Protein AF-A0A803SW44-F1 (afdb_monomer_lite)

InterPro domains:
  IPR026242 HAUS augmin-like complex subunit 2, metazoa [PR02088] (86-103)
  IPR026242 HAUS augmin-like complex subunit 2, metazoa [PR02088] (114-132)
  IPR026242 HAUS augmin-like complex subunit 2, metazoa [PR02088] (132-148)
  IPR026242 HAUS augmin-like complex subunit 2, metazoa [PR02088] (151-174)
  IPR026242 HAUS augmin-like complex subunit 2, metazoa [PR02088] (201-216)
  IPR028346 HAUS augmin-like complex subunit 2 [PF15003] (36-212)
  IPR028346 HAUS augmin-like complex subunit 2 [PTHR16039] (28-226)

pLDDT: mean 77.73, std 19.77, range [32.25, 98.44]

Organism: Anolis carolinensis (NCBI:txid28377)

Structure (mmCIF, N/CA/C/O backbone):
data_AF-A0A803SW44-F1
#
_entry.id   AF-A0A803SW44-F1
#
loop_
_atom_site.group_PDB
_atom_site.id
_atom_site.type_symbol
_atom_site.label_atom_id
_atom_site.label_alt_id
_atom_site.label_comp_id
_atom_site.label_asym_id
_atom_site.label_entity_id
_atom_site.label_seq_id
_atom_site.pdbx_PDB_ins_code
_atom_site.Cartn_x
_atom_site.Cartn_y
_atom_site.Cartn_z
_atom_site.occupancy
_atom_site.B_iso_or_equiv
_atom_site.auth_seq_id
_atom_site.auth_comp_id
_atom_site.auth_asym_id
_atom_site.auth_atom_id
_atom_site.pdbx_PDB_model_num
ATOM 1 N N . MET A 1 1 ? -0.832 4.307 -40.666 1.00 47.31 1 MET A N 1
ATOM 2 C CA . MET A 1 1 ? -0.164 3.699 -41.839 1.00 47.31 1 MET A CA 1
ATOM 3 C C . MET A 1 1 ? -0.882 4.096 -43.131 1.00 47.31 1 MET A C 1
ATOM 5 O O . MET A 1 1 ? -1.663 3.305 -43.629 1.00 47.31 1 MET A O 1
ATOM 9 N N . ALA A 1 2 ? -0.661 5.317 -43.639 1.00 49.16 2 ALA A N 1
ATOM 10 C CA . ALA A 1 2 ? -0.966 5.736 -45.022 1.00 49.16 2 ALA A CA 1
ATOM 11 C C . ALA A 1 2 ? -0.646 7.238 -45.183 1.00 49.16 2 ALA A C 1
ATOM 13 O O . ALA A 1 2 ? -1.547 8.062 -45.101 1.00 49.16 2 ALA A O 1
ATOM 14 N N . ALA A 1 3 ? 0.629 7.619 -45.333 1.00 47.84 3 ALA A N 1
ATOM 15 C CA . ALA A 1 3 ? 0.986 9.022 -45.620 1.00 47.84 3 ALA A CA 1
ATOM 16 C C . ALA A 1 3 ? 2.388 9.217 -46.240 1.00 47.84 3 ALA A C 1
ATOM 18 O O . ALA A 1 3 ? 2.998 10.260 -46.050 1.00 47.84 3 ALA A O 1
ATOM 19 N N . TRP A 1 4 ? 2.928 8.231 -46.967 1.00 38.22 4 TRP A N 1
ATOM 20 C CA . TRP A 1 4 ? 4.267 8.339 -47.586 1.00 38.22 4 TRP A CA 1
ATOM 21 C C . TRP A 1 4 ? 4.283 7.969 -49.081 1.00 38.22 4 TRP A C 1
ATOM 23 O O . TRP A 1 4 ? 5.310 7.585 -49.629 1.00 38.22 4 TRP A O 1
ATOM 33 N N . GLY A 1 5 ? 3.135 8.072 -49.760 1.00 50.06 5 GLY A N 1
ATOM 34 C CA . GLY A 1 5 ? 2.970 7.586 -51.137 1.00 50.06 5 GLY A CA 1
ATOM 35 C C . GLY A 1 5 ? 3.020 8.627 -52.262 1.00 50.06 5 GLY A C 1
ATOM 36 O O . GLY A 1 5 ? 2.974 8.233 -53.422 1.00 50.06 5 GLY A O 1
ATOM 37 N N . LEU A 1 6 ? 3.083 9.935 -51.985 1.00 48.12 6 LEU A N 1
ATOM 38 C CA . LEU A 1 6 ? 2.678 10.943 -52.986 1.00 48.12 6 LEU A CA 1
ATOM 39 C C . LEU A 1 6 ? 3.626 12.137 -53.182 1.00 48.12 6 LEU A C 1
ATOM 41 O O . LEU A 1 6 ? 3.179 13.197 -53.598 1.00 48.12 6 LEU A O 1
ATOM 45 N N . LEU A 1 7 ? 4.938 11.986 -52.961 1.00 42.34 7 LEU A N 1
ATOM 46 C CA . LEU A 1 7 ? 5.882 13.094 -53.203 1.00 42.34 7 LEU A CA 1
ATOM 47 C C . LEU A 1 7 ? 7.225 12.690 -53.847 1.00 42.34 7 LEU A C 1
ATOM 49 O O . LEU A 1 7 ? 8.279 13.210 -53.498 1.00 42.34 7 LEU A O 1
ATOM 53 N N . ARG A 1 8 ? 7.216 11.763 -54.817 1.00 44.50 8 ARG A N 1
ATOM 54 C CA . ARG A 1 8 ? 8.403 11.463 -55.663 1.00 44.50 8 ARG A CA 1
ATOM 55 C C . ARG A 1 8 ? 8.162 11.564 -57.171 1.00 44.50 8 ARG A C 1
ATOM 57 O O . ARG A 1 8 ? 8.960 11.084 -57.969 1.00 44.50 8 ARG A O 1
ATOM 64 N N . LYS A 1 9 ? 7.078 12.218 -57.583 1.00 51.25 9 LYS A N 1
ATOM 65 C CA . LYS A 1 9 ? 6.711 12.388 -58.993 1.00 51.25 9 LYS A CA 1
ATOM 66 C C . LYS A 1 9 ? 6.448 13.868 -59.258 1.00 51.25 9 LYS A C 1
ATOM 68 O O . LYS A 1 9 ? 5.308 14.276 -59.153 1.00 51.25 9 LYS A O 1
ATOM 73 N N . GLN A 1 10 ? 7.511 14.662 -59.461 1.00 42.09 10 GLN A N 1
ATOM 74 C CA . GLN A 1 10 ? 7.554 15.823 -60.376 1.00 42.09 10 GLN A CA 1
ATOM 75 C C . GLN A 1 10 ? 8.899 16.581 -60.261 1.00 42.09 10 GLN A C 1
ATOM 77 O O . GLN A 1 10 ? 9.045 17.479 -59.438 1.00 42.09 10 GLN A O 1
ATOM 82 N N . ARG A 1 11 ? 9.883 16.230 -61.099 1.00 37.16 11 ARG A N 1
ATOM 83 C CA . ARG A 1 11 ? 10.776 17.162 -61.832 1.00 37.16 11 ARG A CA 1
ATOM 84 C C . ARG A 1 11 ? 11.937 16.387 -62.447 1.00 37.16 11 ARG A C 1
ATOM 86 O O . ARG A 1 11 ? 13.000 16.224 -61.859 1.00 37.16 11 ARG A O 1
ATOM 93 N N . ARG A 1 12 ? 11.730 15.939 -63.678 1.00 39.84 12 ARG A N 1
ATOM 94 C CA . ARG A 1 12 ? 12.813 15.751 -64.636 1.00 39.84 12 ARG A CA 1
ATOM 95 C C . ARG A 1 12 ? 12.269 16.205 -65.985 1.00 39.84 12 ARG A C 1
ATOM 97 O O . ARG A 1 12 ? 11.457 15.510 -66.581 1.00 39.84 12 ARG A O 1
ATOM 104 N N . ALA A 1 13 ? 12.658 17.407 -66.389 1.00 36.09 13 ALA A N 1
ATOM 105 C CA . ALA A 1 13 ? 12.622 17.854 -67.774 1.00 36.09 13 ALA A CA 1
ATOM 106 C C . ALA A 1 13 ? 14.073 18.205 -68.158 1.00 36.09 13 ALA A C 1
ATOM 108 O O . ALA A 1 13 ? 14.804 18.694 -67.288 1.00 36.09 13 ALA A O 1
ATOM 109 N N . PRO A 1 14 ? 14.517 17.897 -69.386 1.00 40.06 14 PRO A N 1
ATOM 110 C CA . PRO A 1 14 ? 15.912 18.006 -69.783 1.00 40.06 14 PRO A CA 1
ATOM 111 C C . PRO A 1 14 ? 16.213 19.407 -70.326 1.00 40.06 14 PRO A C 1
ATOM 113 O O . PRO A 1 14 ? 15.454 19.943 -71.128 1.00 40.06 14 PRO A O 1
ATOM 116 N N . LEU A 1 15 ? 17.332 19.988 -69.893 1.00 35.59 15 LEU A N 1
ATOM 117 C CA . LEU A 1 15 ? 17.948 21.130 -70.563 1.00 35.59 15 LEU A CA 1
ATOM 118 C C . LEU A 1 15 ? 19.037 20.587 -71.481 1.00 35.59 15 LEU A C 1
ATOM 120 O O . LEU A 1 15 ? 20.113 20.168 -71.056 1.00 35.59 15 LEU A O 1
ATOM 124 N N . GLU A 1 16 ? 18.663 20.533 -72.745 1.00 38.38 16 GLU A N 1
ATOM 125 C CA . GLU A 1 16 ? 19.478 20.201 -73.891 1.00 38.38 16 GLU A CA 1
ATOM 126 C C . GLU A 1 16 ? 20.123 21.494 -74.388 1.00 38.38 16 GLU A C 1
ATOM 128 O O . GLU A 1 16 ? 19.432 22.344 -74.937 1.00 38.38 16 GLU A O 1
ATOM 133 N N . GLU A 1 17 ? 21.432 21.678 -74.187 1.00 32.25 17 GLU A N 1
ATOM 134 C CA . GLU A 1 17 ? 22.167 22.679 -74.961 1.00 32.25 17 GLU A CA 1
ATOM 135 C C . GLU A 1 17 ? 23.653 22.323 -75.153 1.00 32.25 17 GLU A C 1
ATOM 137 O O . GLU A 1 17 ? 24.482 22.382 -74.248 1.00 32.25 17 GLU A O 1
ATOM 142 N N . ARG A 1 18 ? 23.931 21.948 -76.409 1.00 37.28 18 ARG A N 1
ATOM 143 C CA . ARG A 1 18 ? 25.133 22.181 -77.228 1.00 37.28 18 ARG A CA 1
ATOM 144 C C . ARG A 1 18 ? 26.494 21.844 -76.620 1.00 37.28 18 ARG A C 1
ATOM 146 O O . ARG A 1 18 ? 27.211 22.688 -76.090 1.00 37.28 18 ARG A O 1
ATOM 153 N N . ARG A 1 19 ? 26.949 20.632 -76.940 1.00 33.25 19 ARG A N 1
ATOM 154 C CA . ARG A 1 19 ? 28.373 20.323 -77.082 1.00 33.25 19 ARG A CA 1
ATOM 155 C C . ARG A 1 19 ? 28.658 20.029 -78.558 1.00 33.25 19 ARG A C 1
ATOM 157 O O . ARG A 1 19 ? 28.415 18.928 -79.036 1.00 33.25 19 ARG A O 1
ATOM 164 N N . THR A 1 20 ? 29.148 21.023 -79.294 1.00 39.19 20 THR A N 1
ATOM 165 C CA . THR A 1 20 ? 29.857 20.785 -80.557 1.00 39.19 20 THR A CA 1
ATOM 166 C C . THR A 1 20 ? 31.168 20.085 -80.224 1.00 39.19 20 THR A C 1
ATOM 168 O O . THR A 1 20 ? 32.098 20.715 -79.725 1.00 39.19 20 THR A O 1
ATOM 171 N N . VAL A 1 21 ? 31.231 18.779 -80.469 1.00 36.38 21 VAL A N 1
ATOM 172 C CA . VAL A 1 21 ? 32.483 18.021 -80.485 1.00 36.38 21 VAL A CA 1
ATOM 173 C C . VAL A 1 21 ? 32.656 17.490 -81.895 1.00 36.38 21 VAL A C 1
ATOM 175 O O . VAL A 1 21 ? 31.803 16.776 -82.415 1.00 36.38 21 VAL A O 1
ATOM 178 N N . CYS A 1 22 ? 33.754 17.914 -82.513 1.00 32.78 22 CYS A N 1
ATOM 179 C CA . CYS A 1 22 ? 34.237 17.417 -83.787 1.00 32.78 22 CYS A CA 1
ATOM 180 C C . CYS A 1 22 ? 34.362 15.891 -83.689 1.00 32.78 22 CYS A C 1
ATOM 182 O O . CYS A 1 22 ? 35.079 15.384 -82.826 1.00 32.78 22 CYS A O 1
ATOM 184 N N . GLY A 1 23 ? 33.612 15.172 -84.521 1.00 35.22 23 GLY A N 1
ATOM 185 C CA . GLY A 1 23 ? 33.615 13.719 -84.543 1.00 35.22 23 GLY A CA 1
ATOM 186 C C . GLY A 1 23 ? 34.959 13.187 -85.022 1.00 35.22 23 GLY A C 1
ATOM 187 O O . GLY A 1 23 ? 35.259 13.220 -86.211 1.00 35.22 23 GLY A O 1
ATOM 188 N N . THR A 1 24 ? 35.741 12.635 -84.103 1.00 38.84 24 THR A N 1
ATOM 189 C CA . THR A 1 24 ? 36.559 11.463 -84.401 1.00 38.84 24 THR A CA 1
ATOM 190 C C . THR A 1 24 ? 35.791 10.257 -83.880 1.00 38.84 24 THR A C 1
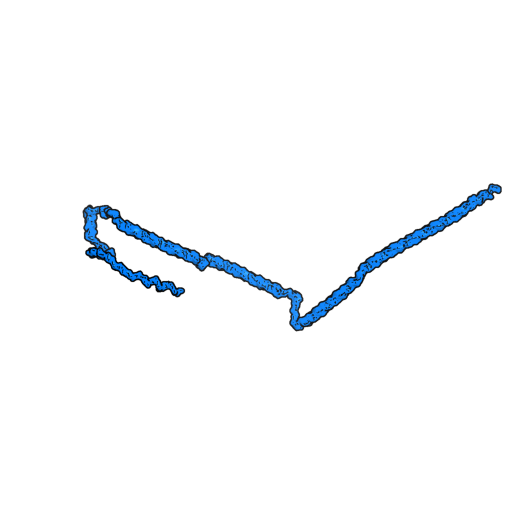ATOM 192 O O . THR A 1 24 ? 35.292 10.266 -82.756 1.00 38.84 24 THR A O 1
ATOM 195 N N . ALA A 1 25 ? 35.605 9.253 -84.737 1.00 41.75 25 ALA A N 1
ATOM 196 C CA . ALA A 1 25 ? 34.933 8.006 -84.404 1.00 41.75 25 ALA A CA 1
ATOM 197 C C . ALA A 1 25 ? 35.635 7.349 -83.204 1.00 41.75 25 ALA A C 1
ATOM 199 O O . ALA A 1 25 ? 36.692 6.737 -83.343 1.00 41.75 25 ALA A O 1
ATOM 200 N N . GLY A 1 26 ? 35.076 7.550 -82.013 1.00 39.97 26 GLY A N 1
ATOM 201 C CA . GLY A 1 26 ? 35.550 6.949 -80.779 1.00 39.97 26 GLY A CA 1
ATOM 202 C C . GLY A 1 26 ? 34.896 5.590 -80.610 1.00 39.97 26 GLY A C 1
ATOM 203 O O . GLY A 1 26 ? 33.693 5.516 -80.358 1.00 39.97 26 GLY A O 1
ATOM 204 N N . SER A 1 27 ? 35.685 4.528 -80.757 1.00 56.28 27 SER A N 1
ATOM 205 C CA . SER A 1 27 ? 35.335 3.194 -80.274 1.00 56.28 27 SER A CA 1
ATOM 206 C C . SER A 1 27 ? 34.834 3.263 -78.830 1.00 56.28 27 SER A C 1
ATOM 208 O O . SER A 1 27 ? 35.284 4.099 -78.043 1.00 56.28 27 SER A O 1
ATOM 210 N N . ASN A 1 28 ? 33.889 2.384 -78.496 1.00 48.12 28 ASN A N 1
ATOM 211 C CA . ASN A 1 28 ? 33.307 2.275 -77.165 1.00 48.12 28 ASN A CA 1
ATOM 212 C C . ASN A 1 28 ? 34.422 2.198 -76.097 1.00 48.12 28 ASN A C 1
ATOM 214 O O . ASN A 1 28 ? 35.238 1.279 -76.156 1.00 48.12 28 ASN A O 1
ATOM 218 N N . PRO A 1 29 ? 34.470 3.116 -75.114 1.00 55.31 29 PRO A N 1
ATOM 219 C CA . PRO A 1 29 ? 35.501 3.119 -74.072 1.00 55.31 29 PRO A CA 1
ATOM 220 C C . PRO A 1 29 ? 35.445 1.899 -73.134 1.00 55.31 29 PRO A C 1
ATOM 222 O O . PRO A 1 29 ? 36.328 1.743 -72.296 1.00 55.31 29 PRO A O 1
ATOM 225 N N . TRP A 1 30 ? 34.426 1.045 -73.273 1.00 54.22 30 TRP A N 1
ATOM 226 C CA . TRP A 1 30 ? 34.235 -0.182 -72.496 1.00 54.22 30 TRP A CA 1
ATOM 227 C C . TRP A 1 30 ? 34.478 -1.476 -73.291 1.00 54.22 30 TRP A C 1
ATOM 229 O O . TRP A 1 30 ? 34.213 -2.557 -72.771 1.00 54.22 30 TRP A O 1
ATOM 239 N N . ASP A 1 31 ? 34.953 -1.395 -74.537 1.00 58.62 31 ASP A N 1
ATOM 240 C CA . ASP A 1 31 ? 35.394 -2.575 -75.297 1.00 58.62 31 ASP A CA 1
ATOM 241 C C . ASP A 1 31 ? 36.783 -3.027 -74.790 1.00 58.62 31 ASP A C 1
ATOM 243 O O . ASP A 1 31 ? 37.590 -2.165 -74.417 1.00 58.62 31 ASP A O 1
ATOM 247 N N . PRO A 1 32 ? 37.114 -4.337 -74.751 1.00 57.66 32 PRO A N 1
ATOM 248 C CA . PRO A 1 32 ? 38.443 -4.770 -74.344 1.00 57.66 32 PRO A CA 1
ATOM 249 C C . PRO A 1 32 ? 39.473 -4.117 -75.266 1.00 57.66 32 PRO A C 1
ATOM 251 O O . PRO A 1 32 ? 39.393 -4.257 -76.487 1.00 57.66 32 PRO A O 1
ATOM 254 N N . VAL A 1 33 ? 40.408 -3.367 -74.673 1.00 58.53 33 VAL A N 1
ATOM 255 C CA . VAL A 1 33 ? 41.394 -2.549 -75.388 1.00 58.53 33 VAL A CA 1
ATOM 256 C C . VAL A 1 33 ? 42.162 -3.437 -76.364 1.00 58.53 33 VAL A C 1
ATOM 258 O O . VAL A 1 33 ? 43.062 -4.180 -75.974 1.00 58.53 33 VAL A O 1
ATOM 261 N N . GLN A 1 34 ? 41.800 -3.382 -77.647 1.00 66.25 34 GLN A N 1
ATOM 262 C CA . GLN A 1 34 ? 42.618 -3.982 -78.691 1.00 66.25 34 GLN A CA 1
ATOM 263 C C . GLN A 1 34 ? 43.967 -3.269 -78.691 1.00 66.25 34 GLN A C 1
ATOM 265 O O . GLN A 1 34 ? 44.030 -2.051 -78.511 1.00 66.25 34 GLN A O 1
ATOM 270 N N . VAL A 1 35 ? 45.054 -4.024 -78.864 1.00 65.38 35 VAL A N 1
ATOM 271 C CA . VAL A 1 35 ? 46.406 -3.461 -78.819 1.00 65.38 35 VAL A CA 1
ATOM 272 C C . VAL A 1 35 ? 46.540 -2.431 -79.939 1.00 65.38 35 VAL A C 1
ATOM 274 O O . VAL A 1 35 ? 46.645 -2.778 -81.115 1.00 65.38 35 VAL A O 1
ATOM 277 N N . THR A 1 36 ? 46.510 -1.149 -79.573 1.00 74.75 36 THR A N 1
ATOM 278 C CA . THR A 1 36 ? 46.653 -0.028 -80.504 1.00 74.75 36 THR A CA 1
ATOM 279 C C . THR A 1 36 ? 47.933 -0.208 -81.320 1.00 74.75 36 THR A C 1
ATOM 281 O O . THR A 1 36 ? 48.942 -0.661 -80.781 1.00 74.75 36 THR A O 1
ATOM 284 N N . ALA A 1 37 ? 47.948 0.184 -82.598 1.00 76.50 37 ALA A N 1
ATOM 285 C CA . ALA A 1 37 ? 49.137 0.070 -83.456 1.00 76.50 37 ALA A CA 1
ATOM 286 C C . ALA A 1 37 ? 50.410 0.664 -82.809 1.00 76.50 37 ALA A C 1
ATOM 288 O O . ALA A 1 37 ? 51.503 0.119 -82.955 1.00 76.50 37 ALA A O 1
ATOM 289 N N . ALA A 1 38 ? 50.256 1.725 -82.011 1.00 77.44 38 ALA A N 1
ATOM 290 C CA . ALA A 1 38 ? 51.318 2.275 -81.172 1.00 77.44 38 ALA A CA 1
ATOM 291 C C . ALA A 1 38 ? 51.819 1.284 -80.099 1.00 77.44 38 ALA A C 1
ATOM 293 O O . ALA A 1 38 ? 53.022 1.124 -79.939 1.00 77.44 38 ALA A O 1
ATOM 294 N N . GLY A 1 39 ? 50.930 0.563 -79.412 1.00 77.31 39 GLY A N 1
ATOM 295 C CA . GLY A 1 39 ? 51.283 -0.485 -78.446 1.00 77.31 39 GLY A CA 1
ATOM 296 C C . GLY A 1 39 ? 52.039 -1.663 -79.074 1.00 77.31 39 GLY A C 1
ATOM 297 O O . GLY A 1 39 ? 52.966 -2.195 -78.462 1.00 77.31 39 GLY A O 1
ATOM 298 N N . LEU A 1 40 ? 51.733 -2.024 -80.326 1.00 81.44 40 LEU A N 1
ATOM 299 C CA . LEU A 1 40 ? 52.506 -3.024 -81.080 1.00 81.44 40 LEU A CA 1
ATOM 300 C C . LEU A 1 40 ? 53.909 -2.519 -81.462 1.00 81.44 40 LEU A C 1
ATOM 302 O O . LEU A 1 40 ? 54.877 -3.275 -81.417 1.00 81.44 40 LEU A O 1
ATOM 306 N N . MET A 1 41 ? 54.050 -1.236 -81.804 1.00 80.38 41 MET A N 1
ATOM 307 C CA . MET A 1 41 ? 55.362 -0.628 -82.070 1.00 80.38 41 MET A CA 1
ATOM 308 C C . MET A 1 41 ? 56.211 -0.501 -80.800 1.00 80.38 41 MET A C 1
ATOM 310 O O . MET A 1 41 ? 57.404 -0.796 -80.830 1.00 80.38 41 MET A O 1
ATOM 314 N N . LEU A 1 42 ? 55.597 -0.123 -79.676 1.00 79.62 42 LEU A N 1
ATOM 315 C CA . LEU A 1 42 ? 56.273 -0.0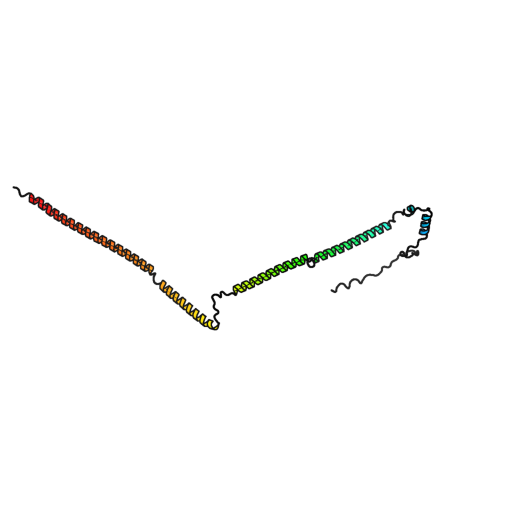14 -78.381 1.00 79.62 42 LEU A CA 1
ATOM 316 C C . LEU A 1 42 ? 56.717 -1.383 -77.853 1.00 79.62 42 LEU A C 1
ATOM 318 O O . LEU A 1 42 ? 57.865 -1.533 -77.445 1.00 79.62 42 LEU A O 1
ATOM 322 N N . SER A 1 43 ? 55.856 -2.402 -77.933 1.00 80.38 43 SER A N 1
ATOM 323 C CA . SER A 1 43 ? 56.218 -3.777 -77.552 1.00 80.38 43 SER A CA 1
ATOM 324 C C . SER A 1 43 ? 57.335 -4.347 -78.427 1.00 80.38 43 SER A C 1
ATOM 326 O O . SER A 1 43 ? 58.277 -4.938 -77.902 1.00 80.38 43 SER A O 1
ATOM 328 N N . ARG A 1 44 ? 57.311 -4.094 -79.744 1.00 82.38 44 ARG A N 1
ATOM 329 C CA . ARG A 1 44 ? 58.418 -4.458 -80.641 1.00 82.38 44 ARG A CA 1
ATOM 330 C C . ARG A 1 44 ? 59.720 -3.732 -80.282 1.00 82.38 44 ARG A C 1
ATOM 332 O O . ARG A 1 44 ? 60.776 -4.354 -80.339 1.00 82.38 44 ARG A O 1
ATOM 339 N N . GLY A 1 45 ? 59.652 -2.456 -79.901 1.00 79.88 45 GLY A N 1
ATOM 340 C CA . GLY A 1 45 ? 60.808 -1.669 -79.453 1.00 79.88 45 GLY A CA 1
ATOM 341 C C . GLY A 1 45 ? 61.409 -2.153 -78.128 1.00 79.88 45 GLY A C 1
ATOM 342 O O . GLY A 1 45 ? 62.631 -2.140 -77.985 1.00 79.88 45 GLY A O 1
ATOM 343 N N . LEU A 1 46 ? 60.574 -2.652 -77.206 1.00 83.56 46 LEU A N 1
ATOM 344 C CA . LEU A 1 46 ? 61.018 -3.341 -75.987 1.00 83.56 46 LEU A CA 1
ATOM 345 C C . LEU A 1 46 ? 61.694 -4.674 -76.320 1.00 83.56 46 LEU A C 1
ATOM 347 O O . LEU A 1 46 ? 62.781 -4.963 -75.830 1.00 83.56 46 LEU A O 1
ATOM 351 N N . SER A 1 47 ? 61.085 -5.472 -77.203 1.00 82.94 47 SER A N 1
ATOM 352 C CA . SER A 1 47 ? 61.650 -6.760 -77.627 1.00 82.94 47 SER A CA 1
ATOM 353 C C . SER A 1 47 ? 62.943 -6.615 -78.436 1.00 82.94 47 SER A C 1
ATOM 355 O O . SER A 1 47 ? 63.782 -7.508 -78.390 1.00 82.94 47 SER A O 1
ATOM 357 N N . SER A 1 48 ? 63.134 -5.509 -79.167 1.00 84.31 48 SER A N 1
ATOM 358 C CA . SER A 1 48 ? 64.377 -5.247 -79.906 1.00 84.31 48 SER A CA 1
ATOM 359 C C . SER A 1 48 ? 65.456 -4.541 -79.076 1.00 84.31 48 SER A C 1
ATOM 361 O O . SER A 1 48 ? 66.505 -4.219 -79.629 1.00 84.31 48 SER A O 1
ATOM 363 N N . GLY A 1 49 ? 65.198 -4.230 -77.799 1.00 77.19 49 GLY A N 1
ATOM 364 C CA . GLY A 1 49 ? 66.125 -3.505 -76.921 1.00 77.19 49 GLY A CA 1
ATOM 365 C C . GLY A 1 49 ? 66.364 -2.038 -77.303 1.00 77.19 49 GLY A C 1
ATOM 366 O O . GLY A 1 49 ? 67.240 -1.394 -76.731 1.00 77.19 49 GLY A O 1
ATOM 367 N N . ALA A 1 50 ? 65.604 -1.501 -78.265 1.00 77.38 50 ALA A N 1
ATOM 368 C CA . ALA A 1 50 ? 65.701 -0.104 -78.700 1.00 77.38 50 ALA A CA 1
ATOM 369 C C . ALA A 1 50 ? 65.057 0.866 -77.693 1.00 77.38 50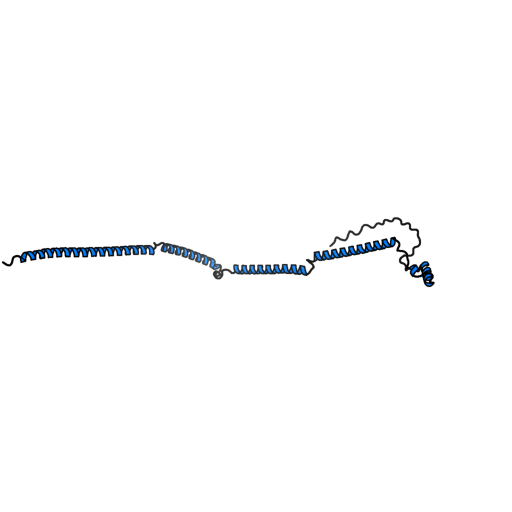 ALA A C 1
ATOM 371 O O . ALA A 1 50 ? 65.394 2.048 -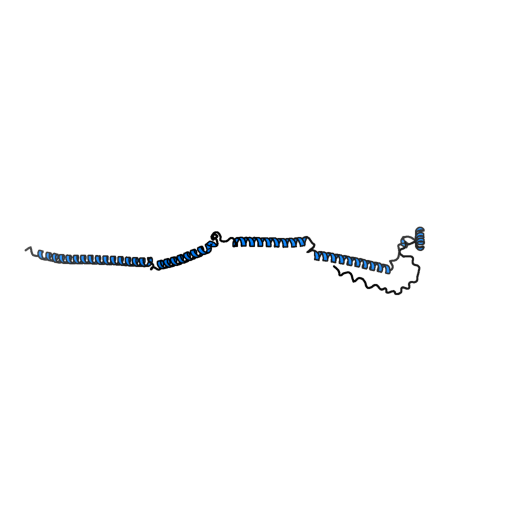77.668 1.00 77.38 50 ALA A O 1
ATOM 372 N N . LEU A 1 51 ? 64.140 0.362 -76.864 1.00 73.06 51 LEU A N 1
ATOM 373 C CA . LEU A 1 51 ? 63.540 1.058 -75.730 1.00 73.06 51 LEU A CA 1
ATOM 374 C C . LEU A 1 51 ? 63.734 0.194 -74.477 1.00 73.06 51 LEU A C 1
ATOM 376 O O . LEU A 1 51 ? 63.511 -1.013 -74.532 1.00 73.06 51 LEU A O 1
ATOM 380 N N . SER A 1 52 ? 64.134 0.798 -73.354 1.00 77.69 52 SER A N 1
ATOM 381 C CA . SER A 1 52 ? 64.140 0.114 -72.050 1.00 77.69 52 SER A CA 1
ATOM 382 C C . SER A 1 52 ? 62.777 0.278 -71.374 1.00 77.69 52 SER A C 1
ATOM 384 O O . SER A 1 52 ? 62.155 1.337 -71.492 1.00 77.69 52 SER A O 1
ATOM 386 N N . GLN A 1 53 ? 62.329 -0.724 -70.618 1.00 76.69 53 GLN A N 1
ATOM 387 C CA . GLN A 1 53 ? 61.113 -0.633 -69.802 1.00 76.69 53 GLN A CA 1
ATOM 388 C C . GLN A 1 53 ? 61.155 0.597 -68.872 1.00 76.69 53 GLN A C 1
ATOM 390 O O . GLN A 1 53 ? 60.183 1.344 -68.786 1.00 76.69 53 GLN A O 1
ATOM 395 N N . ASP A 1 54 ? 62.336 0.921 -68.333 1.00 76.06 54 ASP A N 1
ATOM 396 C CA . ASP A 1 54 ? 62.560 2.100 -67.485 1.00 76.06 54 ASP A CA 1
ATOM 397 C C . ASP A 1 54 ? 62.283 3.434 -68.201 1.00 76.06 54 ASP A C 1
ATOM 399 O O . ASP A 1 54 ? 61.945 4.436 -67.567 1.00 76.06 54 ASP A O 1
ATOM 403 N N . THR A 1 55 ? 62.440 3.474 -69.531 1.00 72.81 55 THR A N 1
ATOM 404 C CA . THR A 1 55 ? 62.148 4.674 -70.335 1.00 72.81 55 THR A CA 1
ATOM 405 C C . THR A 1 55 ? 60.660 4.846 -70.625 1.00 72.81 55 THR A C 1
ATOM 407 O O . THR A 1 55 ? 60.222 5.982 -70.790 1.00 72.81 55 THR A O 1
ATOM 410 N N . LEU A 1 56 ? 59.879 3.759 -70.633 1.00 71.00 56 LEU A N 1
ATOM 411 C CA . LEU A 1 56 ? 58.418 3.813 -70.762 1.00 71.00 56 LEU A CA 1
ATOM 412 C C . LEU A 1 56 ? 57.736 4.101 -69.422 1.00 71.00 56 LEU A C 1
ATOM 414 O O . LEU A 1 56 ? 56.776 4.868 -69.378 1.00 71.00 56 LEU A O 1
ATOM 418 N N . ASP A 1 57 ? 58.267 3.546 -68.333 1.00 73.00 57 ASP A N 1
ATOM 419 C CA . ASP A 1 57 ? 57.723 3.734 -66.984 1.00 73.00 57 ASP A CA 1
ATOM 420 C C . ASP A 1 57 ? 58.036 5.127 -66.410 1.00 73.00 57 ASP A C 1
ATOM 422 O O . ASP A 1 57 ? 57.355 5.608 -65.502 1.00 73.00 57 ASP A O 1
ATOM 426 N N . ARG A 1 58 ? 59.008 5.848 -66.992 1.00 67.44 58 ARG A N 1
ATOM 427 C CA . ARG A 1 58 ? 59.264 7.272 -66.726 1.00 67.44 58 ARG A CA 1
ATOM 428 C C . ARG A 1 58 ? 58.244 8.161 -67.453 1.00 67.44 58 ARG A C 1
ATOM 430 O O . ARG A 1 58 ? 58.596 9.048 -68.228 1.00 67.44 58 ARG A O 1
ATOM 437 N N . CYS A 1 59 ? 56.960 7.945 -67.193 1.00 58.62 59 CYS A N 1
ATOM 438 C CA . CYS A 1 59 ? 55.921 8.863 -67.641 1.00 58.62 59 CYS A CA 1
ATOM 439 C C . CYS A 1 59 ? 55.993 10.160 -66.799 1.00 58.62 59 CYS A C 1
ATOM 441 O O . CYS A 1 59 ? 56.155 10.083 -65.575 1.00 58.62 59 CYS A O 1
ATOM 443 N N . PRO A 1 60 ? 55.919 11.368 -67.397 1.00 63.81 60 PRO A N 1
ATOM 444 C CA . PRO A 1 60 ? 55.891 12.614 -66.638 1.00 63.81 60 PRO A CA 1
ATOM 445 C C . PRO A 1 60 ? 54.684 12.643 -65.697 1.00 63.81 60 PRO A C 1
ATOM 447 O O . PRO A 1 60 ? 53.654 12.040 -65.993 1.00 63.81 60 PRO A O 1
ATOM 450 N N . LYS A 1 61 ? 54.824 13.368 -64.578 1.00 67.81 61 LYS A N 1
ATOM 451 C CA . LYS A 1 61 ? 53.785 13.582 -63.554 1.00 67.81 61 LYS A CA 1
ATOM 452 C C . LYS A 1 61 ? 52.383 13.659 -64.184 1.00 67.81 61 LYS A C 1
ATOM 454 O O . LYS A 1 61 ? 52.235 14.366 -65.186 1.00 67.81 61 LYS A O 1
ATOM 459 N N . PRO A 1 62 ? 51.372 12.983 -63.602 1.00 69.62 62 PRO A N 1
ATOM 460 C CA . PRO A 1 62 ? 50.022 12.965 -64.152 1.00 69.62 62 PRO A CA 1
ATOM 461 C C . PRO A 1 62 ? 49.559 14.394 -64.437 1.00 69.62 62 PRO A C 1
ATOM 463 O O . PRO A 1 62 ? 49.820 15.303 -63.643 1.00 69.62 62 PRO A O 1
ATOM 466 N N . ALA A 1 63 ? 48.917 14.604 -65.591 1.00 75.25 63 ALA A N 1
ATOM 467 C CA . ALA A 1 63 ? 48.471 15.936 -65.984 1.00 75.25 63 ALA A CA 1
ATOM 468 C C . ALA A 1 63 ? 47.634 16.566 -64.848 1.00 75.25 63 ALA A C 1
ATOM 470 O O . ALA A 1 63 ? 46.878 15.843 -64.193 1.00 75.25 63 ALA A O 1
ATOM 471 N N . PRO A 1 64 ? 47.716 17.890 -64.608 1.00 79.06 64 PRO A N 1
ATOM 472 C CA . PRO A 1 64 ? 47.060 18.540 -63.466 1.00 79.06 64 PRO A CA 1
ATOM 473 C C . PRO A 1 64 ? 45.554 18.251 -63.322 1.00 79.06 64 PRO A C 1
ATOM 475 O O . PRO A 1 64 ? 45.007 18.346 -62.227 1.00 79.06 64 PRO A O 1
ATOM 478 N N . CYS A 1 65 ? 44.871 17.876 -64.410 1.00 78.06 65 CYS A N 1
ATOM 479 C CA . CYS A 1 65 ? 43.478 17.435 -64.385 1.00 78.06 65 CYS A CA 1
ATOM 480 C C . CYS A 1 65 ? 43.264 16.102 -63.646 1.00 78.06 65 CYS A C 1
ATOM 482 O O . CYS A 1 65 ? 42.281 15.987 -62.925 1.00 78.06 65 CYS A O 1
ATOM 484 N N . PHE A 1 66 ? 44.172 15.127 -63.758 1.00 81.88 66 PHE A N 1
ATOM 485 C CA . PHE A 1 66 ? 44.072 13.836 -63.060 1.00 81.88 66 PHE A CA 1
ATOM 486 C C . PHE A 1 66 ? 44.273 13.974 -61.552 1.00 81.88 66 PHE A C 1
ATOM 488 O O . PHE A 1 66 ? 43.590 13.299 -60.789 1.00 81.88 66 PHE A O 1
ATOM 495 N N . VAL A 1 67 ? 45.139 14.898 -61.122 1.00 86.06 67 VAL A N 1
ATOM 496 C CA . VAL A 1 67 ? 45.286 15.238 -59.698 1.00 86.06 67 VAL A CA 1
ATOM 497 C C . VAL A 1 67 ? 43.961 15.780 -59.158 1.00 86.06 67 VAL A C 1
ATOM 499 O O . VAL A 1 67 ? 43.443 15.251 -58.180 1.00 86.06 67 VAL A O 1
ATOM 502 N N . ARG A 1 68 ? 43.335 16.730 -59.865 1.00 86.44 68 ARG A N 1
ATOM 503 C CA . ARG A 1 68 ? 42.012 17.257 -59.485 1.00 86.44 68 ARG A CA 1
ATOM 504 C C . ARG A 1 68 ? 40.925 16.184 -59.465 1.00 86.44 68 ARG A C 1
ATOM 506 O O . ARG A 1 68 ? 40.099 16.198 -58.562 1.00 86.44 68 ARG A O 1
ATOM 513 N N . PHE A 1 69 ? 40.922 15.252 -60.421 1.00 90.06 69 PHE A N 1
ATOM 514 C CA . PHE A 1 69 ? 39.979 14.130 -60.399 1.00 90.06 69 PHE A CA 1
ATOM 515 C C . PHE A 1 69 ? 40.180 13.250 -59.163 1.00 90.06 69 PHE A C 1
ATOM 517 O O . PHE A 1 69 ? 39.205 12.961 -58.472 1.00 90.06 69 PHE A O 1
ATOM 524 N N . SER A 1 70 ? 41.428 12.908 -58.831 1.00 88.75 70 SER A N 1
ATOM 525 C CA . SER A 1 70 ? 41.735 12.122 -57.632 1.00 88.75 70 SER A CA 1
ATOM 526 C C . SER A 1 70 ? 41.345 12.843 -56.336 1.00 88.75 70 SER A C 1
ATOM 528 O O . SER A 1 70 ? 40.816 12.219 -55.424 1.00 88.75 70 SER A O 1
ATOM 530 N N . GLU A 1 71 ? 41.513 14.166 -56.265 1.00 91.38 71 GLU A N 1
ATOM 531 C CA . GLU A 1 71 ? 41.061 14.982 -55.131 1.00 91.38 71 GLU A CA 1
ATOM 532 C C . GLU A 1 71 ? 39.531 14.994 -55.030 1.00 91.38 71 GLU A C 1
ATOM 534 O O . GLU A 1 71 ? 38.981 14.810 -53.947 1.00 91.38 71 GLU A O 1
ATOM 539 N N . THR A 1 72 ? 38.819 15.163 -56.150 1.00 93.00 72 THR A N 1
ATOM 540 C CA . THR A 1 72 ? 37.347 15.119 -56.150 1.00 93.00 72 THR A CA 1
ATOM 541 C C . THR A 1 72 ? 36.803 13.741 -55.787 1.00 93.00 72 THR A C 1
ATOM 543 O O . THR A 1 72 ? 35.793 13.658 -55.094 1.00 93.00 72 THR A O 1
ATOM 546 N N . GLU A 1 73 ? 37.477 12.670 -56.206 1.00 93.81 73 GLU A N 1
ATOM 547 C CA . GLU A 1 73 ? 37.146 11.298 -55.823 1.00 93.81 73 GLU A CA 1
ATOM 548 C C . GLU A 1 73 ? 37.371 11.081 -54.322 1.00 93.81 73 GLU A C 1
ATOM 550 O O . GLU A 1 73 ? 36.491 10.565 -53.640 1.00 93.81 73 GLU A O 1
ATOM 555 N N . GLN A 1 74 ? 38.494 11.556 -53.773 1.00 95.75 74 GLN A N 1
ATOM 556 C CA . GLN A 1 74 ? 38.755 11.513 -52.331 1.00 95.75 74 GLN A CA 1
ATOM 557 C C . GLN A 1 74 ? 37.707 12.295 -51.532 1.00 95.75 74 GLN A C 1
ATOM 559 O O . GLN A 1 74 ? 37.211 11.793 -50.527 1.00 95.75 74 GLN A O 1
ATOM 564 N N . ILE A 1 75 ? 37.320 13.490 -51.987 1.00 95.94 75 ILE A N 1
ATOM 565 C CA . ILE A 1 75 ? 36.263 14.286 -51.346 1.00 95.94 75 ILE A CA 1
ATOM 566 C C . ILE A 1 75 ? 34.924 13.545 -51.393 1.00 95.94 75 ILE A C 1
ATOM 568 O O . ILE A 1 75 ? 34.221 13.511 -50.385 1.00 95.94 75 ILE A O 1
ATOM 572 N N . ALA A 1 76 ? 34.574 12.934 -52.528 1.00 96.50 76 ALA A N 1
ATOM 573 C CA . ALA A 1 76 ? 33.346 12.155 -52.659 1.00 96.50 76 ALA A CA 1
ATOM 574 C C . ALA A 1 76 ? 33.349 10.928 -51.734 1.00 96.50 76 ALA A C 1
ATOM 576 O O . ALA A 1 76 ? 32.345 10.658 -51.075 1.00 96.50 76 ALA A O 1
ATOM 577 N N . ASN A 1 77 ? 34.483 10.232 -51.625 1.00 97.44 77 ASN A N 1
ATOM 578 C CA . ASN A 1 77 ? 34.650 9.090 -50.727 1.00 97.44 77 ASN A CA 1
ATOM 579 C C . ASN A 1 77 ? 34.519 9.507 -49.256 1.00 97.44 77 ASN A C 1
ATOM 581 O O . ASN A 1 77 ? 33.756 8.892 -48.515 1.00 97.44 77 ASN A O 1
ATOM 585 N N . LEU A 1 78 ? 35.176 10.597 -48.848 1.00 97.69 78 LEU A N 1
ATOM 586 C CA . LEU A 1 78 ? 35.044 11.147 -47.494 1.00 97.69 78 LEU A CA 1
ATOM 587 C C . LEU A 1 78 ? 33.611 11.612 -47.203 1.00 97.69 78 LEU A C 1
ATOM 589 O O . LEU A 1 78 ? 33.098 11.406 -46.109 1.00 97.69 78 LEU A O 1
ATOM 593 N N . GLN A 1 79 ? 32.928 12.220 -48.174 1.00 97.62 79 GLN A N 1
ATOM 594 C CA . GLN A 1 79 ? 31.521 12.598 -48.022 1.00 97.62 79 GLN A CA 1
ATOM 595 C C . GLN A 1 79 ? 30.611 11.378 -47.866 1.00 97.62 79 GLN A C 1
ATOM 597 O O . GLN A 1 79 ? 29.681 11.417 -47.058 1.00 97.62 79 GLN A O 1
ATOM 602 N N . ALA A 1 80 ? 30.879 10.298 -48.602 1.00 97.06 80 ALA A N 1
ATOM 603 C CA . ALA A 1 80 ? 30.163 9.041 -48.440 1.00 97.06 80 ALA A CA 1
ATOM 604 C C . ALA A 1 80 ? 30.383 8.464 -47.031 1.00 97.06 80 ALA A C 1
ATOM 606 O O . ALA A 1 80 ? 29.407 8.119 -46.367 1.00 97.06 80 ALA A O 1
ATOM 607 N N . GLU A 1 81 ? 31.620 8.466 -46.532 1.00 98.06 81 GLU A N 1
ATOM 608 C CA . GLU A 1 81 ? 31.954 8.031 -45.170 1.00 98.06 81 GLU A CA 1
ATOM 609 C C . GLU A 1 81 ? 31.247 8.881 -44.101 1.00 98.06 81 GLU A C 1
ATOM 611 O O . GLU A 1 81 ? 30.609 8.340 -43.201 1.00 98.06 81 GLU A O 1
ATOM 616 N N . ILE A 1 82 ? 31.249 10.212 -44.240 1.00 98.19 82 ILE A N 1
ATOM 617 C CA . ILE A 1 82 ? 30.511 11.116 -43.341 1.00 98.19 82 ILE A CA 1
ATOM 618 C C . ILE A 1 82 ? 29.016 10.790 -43.355 1.00 98.19 82 ILE A C 1
ATOM 620 O O . ILE A 1 82 ? 28.373 10.753 -42.306 1.00 98.19 82 ILE A O 1
ATOM 624 N N . SER A 1 83 ? 28.440 10.562 -44.538 1.00 97.81 83 SER A N 1
ATOM 625 C CA . SER A 1 83 ? 27.021 10.224 -44.649 1.00 97.81 83 SER A CA 1
ATOM 626 C C . SER A 1 83 ? 26.700 8.889 -43.974 1.00 97.81 83 SER A C 1
ATOM 628 O O . SER A 1 83 ? 25.688 8.787 -43.285 1.00 97.81 83 SER A O 1
ATOM 630 N N . GLN A 1 84 ? 27.591 7.904 -44.094 1.00 98.12 84 GLN A N 1
ATOM 631 C CA . GLN A 1 84 ? 27.462 6.609 -43.441 1.00 98.12 84 GLN A CA 1
ATOM 632 C C . GLN A 1 84 ? 27.538 6.741 -41.916 1.00 98.12 84 GLN A C 1
ATOM 634 O O . GLN A 1 84 ? 26.657 6.238 -41.221 1.00 98.12 84 GLN A O 1
ATOM 639 N N . LEU A 1 85 ? 28.530 7.470 -41.399 1.00 98.31 85 LEU A N 1
ATOM 640 C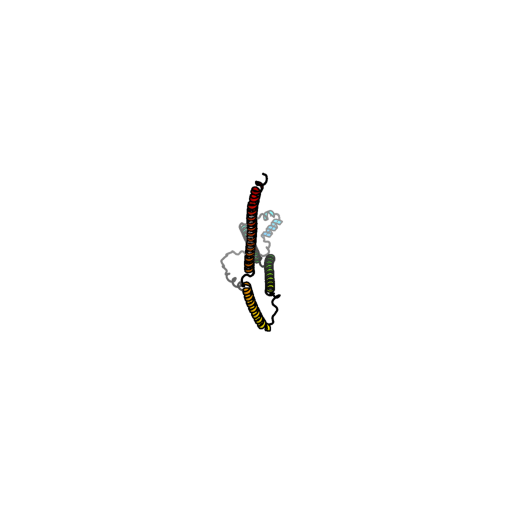 CA . LEU A 1 85 ? 28.677 7.714 -39.963 1.00 98.31 85 LEU A CA 1
ATOM 641 C C . LEU A 1 85 ? 27.477 8.472 -39.386 1.00 98.31 85 LEU A C 1
ATOM 643 O O . LEU A 1 85 ? 27.014 8.158 -38.293 1.00 98.31 85 LEU A O 1
ATOM 647 N N . ASN A 1 86 ? 26.920 9.436 -40.123 1.00 98.31 86 ASN A N 1
ATOM 648 C CA . ASN A 1 86 ? 25.711 10.141 -39.696 1.00 98.31 86 ASN A CA 1
ATOM 649 C C . ASN A 1 86 ? 24.506 9.201 -39.561 1.00 98.31 86 ASN A C 1
ATOM 651 O O . ASN A 1 86 ? 23.749 9.325 -38.599 1.00 98.31 86 ASN A O 1
ATOM 655 N N . LEU A 1 87 ? 24.340 8.254 -40.491 1.00 98.25 87 LEU A N 1
ATOM 656 C CA . LEU A 1 87 ? 23.280 7.247 -40.401 1.00 98.25 87 LEU A CA 1
ATOM 657 C C . LEU A 1 87 ? 23.488 6.319 -39.200 1.00 98.25 87 LEU A C 1
ATOM 659 O O . LEU A 1 87 ? 22.532 6.012 -38.494 1.00 98.25 87 LEU A O 1
ATOM 663 N N . GLU A 1 88 ? 24.726 5.904 -38.929 1.00 98.19 88 GLU A N 1
ATOM 664 C CA . GLU A 1 88 ? 25.053 5.082 -37.760 1.00 98.19 88 GLU A CA 1
ATOM 665 C C . GLU A 1 88 ? 24.758 5.819 -36.444 1.00 98.19 88 GLU A C 1
ATOM 667 O O . GLU A 1 88 ? 24.138 5.259 -35.540 1.00 98.19 88 GLU A O 1
ATOM 672 N N . ILE A 1 89 ? 25.100 7.108 -36.362 1.00 98.19 89 ILE A N 1
ATOM 673 C CA . ILE A 1 89 ? 24.753 7.965 -35.220 1.00 98.19 89 ILE A CA 1
ATOM 674 C C . ILE A 1 89 ? 23.235 8.058 -35.043 1.00 98.19 89 ILE A C 1
ATOM 676 O O . ILE A 1 89 ? 22.744 7.999 -33.913 1.00 98.19 89 ILE A O 1
ATOM 680 N N . GLU A 1 90 ? 22.480 8.213 -36.132 1.00 97.94 90 GLU A N 1
ATOM 681 C CA . GLU A 1 90 ? 21.020 8.273 -36.073 1.00 97.94 90 GLU A CA 1
ATOM 682 C C . GLU A 1 90 ? 20.427 6.955 -35.560 1.00 97.94 90 GLU A C 1
ATOM 684 O O . GLU A 1 90 ? 19.574 6.983 -34.673 1.00 97.94 90 GLU A O 1
ATOM 689 N N . ILE A 1 91 ? 20.934 5.808 -36.021 1.00 97.31 91 ILE A N 1
ATOM 690 C CA . ILE A 1 91 ? 20.524 4.485 -35.530 1.00 97.31 91 ILE A CA 1
ATOM 691 C C . ILE A 1 91 ? 20.797 4.359 -34.029 1.00 97.31 91 ILE A C 1
ATOM 693 O O . ILE A 1 91 ? 19.877 4.069 -33.266 1.00 97.31 91 ILE A O 1
ATOM 697 N N . LEU A 1 92 ? 22.021 4.653 -33.581 1.00 96.25 92 LEU A N 1
ATOM 698 C CA . LEU A 1 92 ? 22.394 4.569 -32.165 1.00 96.25 92 LEU A CA 1
ATOM 699 C C . LEU A 1 92 ? 21.560 5.511 -31.289 1.00 96.25 92 LEU A C 1
ATOM 701 O O . LEU A 1 92 ? 21.197 5.179 -30.158 1.00 96.25 92 LEU A O 1
ATOM 705 N N . LYS A 1 93 ? 21.226 6.696 -31.805 1.00 97.06 93 LYS A N 1
ATOM 706 C CA . LYS A 1 93 ? 20.342 7.635 -31.115 1.00 97.06 93 LYS A CA 1
ATOM 707 C C . LYS A 1 93 ? 18.935 7.062 -30.970 1.00 97.06 93 LYS A C 1
ATOM 709 O O . LYS A 1 93 ? 18.385 7.103 -29.873 1.00 97.06 93 LYS A O 1
ATOM 714 N N . MET A 1 94 ? 18.377 6.496 -32.039 1.00 95.50 94 MET A N 1
ATOM 715 C CA . MET A 1 94 ? 17.061 5.858 -32.000 1.00 95.50 94 MET A CA 1
ATOM 716 C C . MET A 1 94 ? 17.040 4.660 -31.041 1.00 95.50 94 MET A C 1
ATOM 718 O O . MET A 1 94 ? 16.079 4.493 -30.291 1.00 95.50 94 MET A O 1
ATOM 722 N N . GLU A 1 95 ? 18.105 3.858 -31.002 1.00 93.25 95 GLU A N 1
ATOM 723 C CA . GLU A 1 95 ? 18.255 2.757 -30.045 1.00 93.25 95 GLU A CA 1
ATOM 724 C C . GLU A 1 95 ? 18.290 3.257 -28.602 1.00 93.25 95 GLU A C 1
ATOM 726 O O . GLU A 1 95 ? 17.593 2.709 -27.749 1.00 93.25 95 GLU A O 1
ATOM 731 N N . LYS A 1 96 ? 19.043 4.328 -28.328 1.00 93.62 96 LYS A N 1
ATOM 732 C CA . LYS A 1 96 ? 19.081 4.969 -27.009 1.00 93.62 96 LYS A CA 1
ATOM 733 C C . LYS A 1 96 ? 17.707 5.502 -26.601 1.00 93.62 96 LYS A C 1
ATOM 735 O O . LYS A 1 96 ? 17.282 5.255 -25.474 1.00 93.62 96 LYS A O 1
ATOM 740 N N . ASP A 1 97 ? 17.026 6.215 -27.494 1.00 93.38 97 ASP A N 1
ATOM 741 C CA . ASP A 1 97 ? 15.716 6.819 -27.224 1.00 93.38 97 ASP A CA 1
ATOM 742 C C . ASP A 1 97 ? 14.628 5.750 -27.015 1.00 93.38 97 ASP A C 1
ATOM 744 O O . ASP A 1 97 ? 13.655 5.989 -26.306 1.00 93.38 97 ASP A O 1
ATOM 748 N N . THR A 1 98 ? 14.819 4.550 -27.575 1.00 93.19 98 THR A N 1
ATOM 749 C CA . THR A 1 98 ? 13.900 3.407 -27.437 1.00 93.19 98 THR A CA 1
ATOM 750 C C . THR A 1 98 ? 14.334 2.428 -26.330 1.00 93.19 98 THR A C 1
ATOM 752 O O . THR A 1 98 ? 13.593 1.509 -25.974 1.00 93.19 98 THR A O 1
ATOM 755 N N . ALA A 1 99 ? 15.525 2.599 -25.745 1.00 91.56 99 ALA A N 1
ATOM 756 C CA . ALA A 1 99 ? 16.114 1.635 -24.816 1.00 91.56 99 ALA A CA 1
ATOM 757 C C . ALA A 1 99 ? 15.248 1.399 -23.571 1.00 91.56 99 ALA A C 1
ATOM 759 O O . ALA A 1 99 ? 15.239 0.300 -23.022 1.00 91.56 99 ALA A O 1
ATOM 760 N N . ASP A 1 100 ? 14.489 2.396 -23.124 1.00 88.50 100 ASP A N 1
ATOM 761 C CA . ASP A 1 100 ? 13.662 2.299 -21.923 1.00 88.50 100 ASP A CA 1
ATOM 762 C C . ASP A 1 100 ? 12.437 1.372 -22.079 1.00 88.50 100 ASP A C 1
ATOM 764 O O . ASP A 1 100 ? 11.821 1.001 -21.068 1.00 88.50 100 ASP A O 1
ATOM 768 N N . ILE A 1 101 ? 12.088 1.015 -23.322 1.00 90.25 101 ILE A N 1
ATOM 769 C CA . ILE A 1 101 ? 10.997 0.100 -23.678 1.00 90.25 101 ILE A CA 1
ATOM 770 C C . ILE A 1 101 ? 11.462 -1.167 -24.405 1.00 90.25 101 ILE A C 1
ATOM 772 O O . ILE A 1 101 ? 10.708 -2.137 -24.431 1.00 90.25 101 ILE A O 1
ATOM 776 N N . THR A 1 102 ? 12.666 -1.202 -24.982 1.00 89.12 102 THR A N 1
ATOM 777 C CA . THR A 1 102 ? 13.200 -2.400 -25.663 1.00 89.12 102 THR A CA 1
ATOM 778 C C . THR A 1 102 ? 14.243 -3.140 -24.843 1.00 89.12 102 THR A C 1
ATOM 780 O O . THR A 1 102 ? 14.337 -4.364 -24.938 1.00 89.12 102 THR A O 1
ATOM 783 N N . ASN A 1 103 ? 15.035 -2.434 -24.034 1.00 93.19 103 ASN A N 1
ATOM 784 C CA . ASN A 1 103 ? 16.142 -3.056 -23.328 1.00 93.19 103 ASN A CA 1
ATOM 785 C C . ASN A 1 103 ? 15.628 -3.817 -22.090 1.00 93.19 103 ASN A C 1
ATOM 787 O O . ASN A 1 103 ? 14.960 -3.228 -21.227 1.00 93.19 103 ASN A O 1
ATOM 791 N N . PRO A 1 104 ? 15.982 -5.107 -21.940 1.00 93.75 104 PRO A N 1
ATOM 792 C CA . PRO A 1 104 ? 15.538 -5.926 -20.818 1.00 93.75 104 PRO A CA 1
ATOM 793 C C . PRO A 1 104 ? 15.951 -5.360 -19.455 1.00 93.75 104 PRO A C 1
ATOM 795 O O . PRO A 1 104 ? 15.233 -5.576 -18.481 1.00 93.75 104 PRO A O 1
ATOM 798 N N . PHE A 1 105 ? 17.054 -4.610 -19.361 1.00 93.06 105 PHE A N 1
ATOM 799 C CA . PHE A 1 105 ? 17.498 -3.984 -18.115 1.00 93.06 105 PHE A CA 1
ATOM 800 C C . PHE A 1 105 ? 16.467 -2.977 -17.579 1.00 93.06 105 PHE A C 1
ATOM 802 O O . PHE A 1 105 ? 15.974 -3.131 -16.458 1.00 93.06 105 PHE A O 1
ATOM 809 N N . TYR A 1 106 ? 16.084 -1.986 -18.392 1.00 93.12 106 TYR A N 1
ATOM 810 C CA . TYR A 1 106 ? 15.115 -0.958 -17.994 1.00 93.12 106 TYR A CA 1
ATOM 811 C C . TYR A 1 106 ? 13.713 -1.544 -17.797 1.00 93.12 106 TYR A C 1
ATOM 813 O O . TYR A 1 106 ? 13.009 -1.168 -16.857 1.00 93.12 106 TYR A O 1
ATOM 821 N N . LEU A 1 107 ? 13.317 -2.514 -18.627 1.00 94.38 107 LEU A N 1
ATOM 822 C CA . LEU A 1 107 ? 12.045 -3.221 -18.469 1.00 94.38 107 LEU A CA 1
ATOM 823 C C . LEU A 1 107 ? 11.983 -4.017 -17.164 1.00 94.38 107 LEU A C 1
ATOM 825 O O . LEU A 1 107 ? 10.980 -3.957 -16.454 1.00 94.38 107 LEU A O 1
ATOM 829 N N . THR A 1 108 ? 13.059 -4.726 -16.816 1.00 95.75 108 THR A N 1
ATOM 830 C CA . THR A 1 108 ? 13.146 -5.479 -15.558 1.00 95.75 108 THR A CA 1
ATOM 831 C C . THR A 1 108 ? 13.075 -4.534 -14.367 1.00 95.75 108 THR A C 1
ATOM 833 O O . THR A 1 108 ? 12.324 -4.794 -13.430 1.00 95.75 108 THR A O 1
ATOM 836 N N . GLN A 1 109 ? 13.778 -3.400 -14.420 1.00 95.56 109 GLN A N 1
ATOM 837 C CA . GLN A 1 109 ? 13.718 -2.375 -13.379 1.00 95.56 109 GLN A CA 1
ATOM 838 C C . GLN A 1 109 ? 12.291 -1.824 -13.196 1.00 95.56 109 GLN A C 1
ATOM 840 O O . GLN A 1 109 ? 11.777 -1.799 -12.075 1.00 95.56 109 GLN A O 1
ATOM 845 N N . LYS A 1 110 ? 11.618 -1.433 -14.289 1.00 95.38 110 LYS A N 1
ATOM 846 C CA . LYS A 1 110 ? 10.220 -0.963 -14.258 1.00 95.38 110 LYS A CA 1
ATOM 847 C C . LYS A 1 110 ? 9.274 -2.056 -13.732 1.00 95.38 110 LYS A C 1
ATOM 849 O O . LYS A 1 110 ? 8.411 -1.776 -12.902 1.00 95.38 110 LYS A O 1
ATOM 854 N N . SER A 1 111 ? 9.464 -3.307 -14.157 1.00 95.31 111 SER A N 1
ATOM 855 C CA . SER A 1 111 ? 8.675 -4.461 -13.703 1.00 95.31 111 SER A CA 1
ATOM 856 C C . SER A 1 111 ? 8.842 -4.723 -12.204 1.00 95.31 111 SER A C 1
ATOM 858 O O . SER A 1 111 ? 7.852 -4.894 -11.494 1.00 95.31 111 SER A O 1
ATOM 860 N N . GLN A 1 112 ? 10.073 -4.670 -11.689 1.00 97.00 112 GLN A N 1
ATOM 861 C CA . GLN A 1 112 ? 10.353 -4.821 -10.260 1.00 97.00 112 GLN A CA 1
ATOM 862 C C . GLN A 1 112 ? 9.687 -3.722 -9.428 1.00 97.00 112 GLN A C 1
ATOM 864 O O . GLN A 1 112 ? 9.098 -4.024 -8.389 1.00 97.00 112 GLN A O 1
ATOM 869 N N . ALA A 1 113 ? 9.724 -2.469 -9.892 1.00 96.62 113 ALA A N 1
ATOM 870 C CA . ALA A 1 113 ? 9.051 -1.358 -9.224 1.00 96.62 113 ALA A CA 1
ATOM 871 C C . ALA A 1 113 ? 7.525 -1.566 -9.164 1.00 96.62 113 ALA A C 1
ATOM 873 O O . ALA A 1 113 ? 6.920 -1.436 -8.097 1.00 96.62 113 ALA A O 1
ATOM 874 N N . LEU A 1 114 ? 6.906 -1.975 -10.277 1.00 97.62 114 LEU A N 1
ATOM 875 C CA . LEU A 1 114 ? 5.479 -2.313 -10.317 1.00 97.62 114 LEU A CA 1
ATOM 876 C C . LEU A 1 114 ? 5.143 -3.497 -9.405 1.00 97.62 114 LEU A C 1
ATOM 878 O O . LEU A 1 114 ? 4.140 -3.475 -8.693 1.00 97.62 114 LEU A O 1
ATOM 882 N N . GLN A 1 115 ? 5.996 -4.518 -9.373 1.00 97.94 115 GLN A N 1
ATOM 883 C CA . GLN A 1 115 ? 5.800 -5.676 -8.510 1.00 97.94 115 GLN A CA 1
ATOM 884 C C . GLN A 1 115 ? 5.915 -5.302 -7.026 1.00 97.94 115 GLN A C 1
ATOM 886 O O . GLN A 1 115 ? 5.147 -5.805 -6.209 1.00 97.94 115 GLN A O 1
ATOM 891 N N . ALA A 1 116 ? 6.835 -4.405 -6.663 1.00 98.19 116 ALA A N 1
ATOM 892 C CA . ALA A 1 116 ? 6.945 -3.877 -5.306 1.00 98.19 116 ALA A CA 1
ATOM 893 C C . ALA A 1 116 ? 5.680 -3.107 -4.893 1.00 98.19 116 ALA A C 1
ATOM 895 O O . ALA A 1 116 ? 5.146 -3.348 -3.809 1.00 98.19 116 ALA A O 1
ATOM 896 N N . MET A 1 117 ? 5.148 -2.259 -5.779 1.00 98.44 117 MET A N 1
ATOM 897 C CA . MET A 1 117 ? 3.884 -1.557 -5.547 1.00 98.44 117 MET A CA 1
ATOM 898 C C . MET A 1 117 ? 2.713 -2.533 -5.374 1.00 98.44 117 MET A C 1
ATOM 900 O O . MET A 1 117 ? 1.933 -2.389 -4.435 1.00 98.44 117 MET A O 1
ATOM 904 N N . ASN A 1 118 ? 2.612 -3.561 -6.219 1.00 98.44 118 ASN A N 1
ATOM 905 C CA . ASN A 1 118 ? 1.566 -4.579 -6.099 1.00 98.44 118 ASN A CA 1
ATOM 906 C C . ASN A 1 118 ? 1.654 -5.341 -4.772 1.00 98.44 118 ASN A C 1
ATOM 908 O O . ASN A 1 118 ? 0.640 -5.489 -4.094 1.00 98.44 118 ASN A O 1
ATOM 912 N N . ARG A 1 119 ? 2.858 -5.748 -4.342 1.00 98.31 119 ARG A N 1
ATOM 913 C CA . ARG A 1 119 ? 3.064 -6.379 -3.024 1.00 98.31 119 ARG A CA 1
ATOM 914 C C . ARG A 1 119 ? 2.601 -5.471 -1.884 1.00 98.31 119 ARG A C 1
ATOM 916 O O . ARG A 1 119 ? 1.944 -5.937 -0.957 1.00 98.31 119 ARG A O 1
ATOM 923 N N . HIS A 1 120 ? 2.916 -4.178 -1.960 1.00 98.44 120 HIS A N 1
ATOM 924 C CA . HIS A 1 120 ? 2.464 -3.203 -0.971 1.00 98.44 120 HIS A CA 1
ATOM 925 C C . HIS A 1 120 ? 0.933 -3.069 -0.962 1.00 98.44 120 HIS A C 1
ATOM 927 O O . HIS A 1 120 ? 0.316 -3.108 0.100 1.00 98.44 120 HIS A O 1
ATOM 933 N N . LEU A 1 121 ? 0.293 -2.971 -2.130 1.00 98.44 121 LEU A N 1
ATOM 934 C CA . LEU A 1 121 ? -1.169 -2.920 -2.234 1.00 98.44 121 LEU A CA 1
ATOM 935 C C . LEU A 1 121 ? -1.830 -4.184 -1.671 1.00 98.44 121 LEU A C 1
ATOM 937 O O . LEU A 1 121 ? -2.820 -4.090 -0.947 1.00 98.44 121 LEU A O 1
ATOM 941 N N . GLU A 1 122 ? -1.272 -5.364 -1.939 1.00 98.25 122 GLU A N 1
ATOM 942 C CA . GLU A 1 122 ? -1.742 -6.616 -1.345 1.00 98.25 122 GLU A CA 1
ATOM 943 C C . GLU A 1 122 ? -1.638 -6.611 0.183 1.00 98.25 122 GLU A C 1
ATOM 945 O O . GLU A 1 122 ? -2.572 -7.061 0.853 1.00 98.25 122 GLU A O 1
ATOM 950 N N . ALA A 1 123 ? -0.542 -6.085 0.739 1.00 98.25 123 ALA A N 1
ATOM 951 C CA . ALA A 1 123 ? -0.368 -5.934 2.181 1.00 98.25 123 ALA A CA 1
ATOM 952 C C . ALA A 1 123 ? -1.432 -4.997 2.774 1.00 98.25 123 ALA A C 1
ATOM 954 O O . ALA A 1 123 ? -2.167 -5.400 3.672 1.00 98.25 123 ALA A O 1
ATOM 955 N N . VAL A 1 124 ? -1.629 -3.814 2.182 1.00 98.44 124 VAL A N 1
ATOM 956 C CA . VAL A 1 124 ? -2.667 -2.856 2.607 1.00 98.44 124 VAL A CA 1
ATOM 957 C C . VAL A 1 124 ? -4.066 -3.479 2.560 1.00 98.44 124 VAL A C 1
ATOM 959 O O . VAL A 1 124 ? -4.887 -3.268 3.455 1.00 98.44 124 VAL A O 1
ATOM 962 N N . LEU A 1 125 ? -4.370 -4.279 1.534 1.00 98.19 125 LEU A N 1
ATOM 963 C CA . LEU A 1 125 ? -5.654 -4.974 1.438 1.00 98.19 125 LEU A CA 1
ATOM 964 C C . LEU A 1 125 ? -5.815 -6.057 2.511 1.00 98.19 125 LEU A C 1
ATOM 966 O O . LEU A 1 125 ? -6.922 -6.228 3.030 1.00 98.19 125 LEU A O 1
ATOM 970 N N . LYS A 1 126 ? -4.750 -6.790 2.852 1.00 97.81 126 LYS A N 1
ATOM 971 C CA . LYS A 1 126 ? -4.760 -7.755 3.963 1.00 97.81 126 LYS A CA 1
ATOM 972 C C . LYS A 1 126 ? -4.990 -7.046 5.295 1.00 97.81 126 LYS A C 1
ATOM 974 O O . LYS A 1 126 ? -5.890 -7.455 6.024 1.00 97.81 126 LYS A O 1
ATOM 979 N N . ASP A 1 127 ? -4.302 -5.939 5.548 1.00 97.25 127 ASP A N 1
ATOM 980 C CA . ASP A 1 127 ? -4.458 -5.151 6.774 1.00 97.25 127 ASP A CA 1
ATOM 981 C C . ASP A 1 127 ? -5.859 -4.559 6.892 1.00 97.25 127 ASP A C 1
ATOM 983 O O . ASP A 1 127 ? -6.496 -4.653 7.939 1.00 97.25 127 ASP A O 1
ATOM 987 N N . LYS A 1 128 ? -6.411 -4.031 5.794 1.00 96.38 128 LYS A N 1
ATOM 988 C CA . LYS A 1 128 ? -7.799 -3.556 5.753 1.00 96.38 128 LYS A CA 1
ATOM 989 C C . LYS A 1 128 ? -8.792 -4.675 6.073 1.00 96.38 128 LYS A C 1
ATOM 991 O O . LYS A 1 128 ? -9.767 -4.435 6.787 1.00 96.38 128 LYS A O 1
ATOM 996 N N . ARG A 1 129 ? -8.581 -5.889 5.547 1.00 95.00 129 ARG A N 1
ATOM 997 C CA . ARG A 1 129 ? -9.419 -7.055 5.880 1.00 95.00 129 ARG A CA 1
ATOM 998 C C . ARG A 1 129 ? -9.260 -7.453 7.347 1.00 95.00 129 ARG A C 1
ATOM 1000 O O . ARG A 1 129 ? -10.276 -7.668 7.997 1.00 95.00 129 ARG A O 1
ATOM 1007 N N . ALA A 1 130 ? -8.039 -7.488 7.873 1.00 94.19 130 ALA A N 1
ATOM 1008 C CA . ALA A 1 130 ? -7.766 -7.801 9.275 1.00 94.19 130 ALA A CA 1
ATOM 1009 C C . ALA A 1 130 ? -8.395 -6.768 10.222 1.00 94.19 130 ALA A C 1
ATOM 1011 O O . ALA A 1 130 ? -9.015 -7.129 11.218 1.00 94.19 130 ALA A O 1
ATOM 1012 N N . LEU A 1 131 ? -8.312 -5.479 9.885 1.00 94.12 131 LEU A N 1
ATOM 1013 C CA . LEU A 1 131 ? -8.951 -4.406 10.639 1.00 94.12 131 LEU A CA 1
ATOM 1014 C C . LEU A 1 131 ? -10.472 -4.541 10.613 1.00 94.12 131 LEU A C 1
ATOM 1016 O O . LEU A 1 131 ? -11.106 -4.462 11.659 1.00 94.12 131 LEU A O 1
ATOM 1020 N N . ARG A 1 132 ? -11.063 -4.805 9.440 1.00 90.94 132 ARG A N 1
ATOM 1021 C CA . ARG A 1 132 ? -12.496 -5.107 9.345 1.00 90.94 132 ARG A CA 1
ATOM 1022 C C . ARG A 1 132 ? -12.864 -6.306 10.202 1.00 90.94 132 ARG A C 1
ATOM 1024 O O . ARG A 1 132 ? -13.835 -6.214 10.927 1.00 90.94 132 ARG A O 1
ATOM 1031 N N . GLN A 1 133 ? -12.093 -7.390 10.169 1.00 88.56 133 GLN A N 1
ATOM 1032 C CA . GLN A 1 133 ? -12.340 -8.543 11.032 1.00 88.56 133 GLN A CA 1
ATOM 1033 C C . GLN A 1 133 ? -12.256 -8.173 12.510 1.00 88.56 133 GLN A C 1
ATOM 1035 O O . GLN A 1 133 ? -13.109 -8.608 13.261 1.00 88.56 133 GLN A O 1
ATOM 1040 N N . ARG A 1 134 ? -11.297 -7.344 12.932 1.00 89.25 134 ARG A N 1
ATOM 1041 C CA . ARG A 1 134 ? -11.184 -6.885 14.326 1.00 89.25 134 ARG A CA 1
ATOM 1042 C C . ARG A 1 134 ? -12.332 -5.978 14.763 1.00 89.25 134 ARG A C 1
ATOM 1044 O O . ARG A 1 134 ? -12.737 -6.066 15.909 1.00 89.25 134 ARG A O 1
ATOM 1051 N N . LEU A 1 135 ? -12.818 -5.113 13.875 1.00 81.50 135 LEU A N 1
ATOM 1052 C CA . LEU A 1 135 ? -13.935 -4.203 14.151 1.00 81.50 135 LEU A CA 1
ATOM 1053 C C . LEU A 1 135 ? -15.296 -4.906 14.066 1.00 81.50 135 LEU A C 1
ATOM 1055 O O . LEU A 1 135 ? -16.217 -4.547 14.786 1.00 81.50 135 LEU A O 1
ATOM 1059 N N . VAL A 1 136 ? -15.427 -5.881 13.162 1.00 74.69 136 VAL A N 1
ATOM 1060 C CA . VAL A 1 136 ? -16.631 -6.705 12.988 1.00 74.69 136 VAL A CA 1
ATOM 1061 C C . VAL A 1 136 ? -16.680 -7.826 14.010 1.00 74.69 136 VAL A C 1
ATOM 1063 O O . VAL A 1 136 ? -17.782 -8.258 14.318 1.00 74.69 136 VAL A O 1
ATOM 1066 N N . LYS A 1 137 ? -15.536 -8.285 14.548 1.00 64.88 137 LYS A N 1
ATOM 1067 C CA . LYS A 1 137 ? -15.493 -9.095 15.767 1.00 64.88 137 LYS A CA 1
ATOM 1068 C C . LYS A 1 137 ? -16.149 -8.213 16.821 1.00 64.88 137 LYS A C 1
ATOM 1070 O O . LYS A 1 137 ? -15.523 -7.247 17.261 1.00 64.88 137 LYS A O 1
ATOM 1075 N N . PRO A 1 138 ? -17.425 -8.452 17.145 1.00 56.22 138 PRO A N 1
ATOM 1076 C CA . PRO A 1 138 ? -18.082 -7.591 18.094 1.00 56.22 138 PRO A CA 1
ATOM 1077 C C . PRO A 1 138 ? -17.348 -7.814 19.419 1.00 56.22 138 PRO A C 1
ATOM 1079 O O . PRO A 1 138 ? -16.642 -8.816 19.596 1.00 56.22 138 PRO A O 1
ATOM 1082 N N . LEU A 1 139 ? -17.531 -6.914 20.373 1.00 54.97 139 LEU A N 1
ATOM 1083 C CA . LEU A 1 139 ? -17.325 -7.207 21.794 1.00 54.97 139 LEU A CA 1
ATOM 1084 C C . LEU A 1 139 ? -18.368 -8.273 22.223 1.00 54.97 139 LEU A C 1
ATOM 1086 O O . LEU A 1 139 ? -19.231 -8.059 23.063 1.00 54.97 139 LEU A O 1
ATOM 1090 N N . TYR A 1 140 ? -18.352 -9.412 21.529 1.00 49.38 140 TYR A N 1
ATOM 1091 C CA . TYR A 1 140 ? -19.312 -10.511 21.505 1.00 49.38 140 TYR A CA 1
ATOM 1092 C C . TYR A 1 140 ? -18.864 -11.616 22.447 1.00 49.38 140 TYR A C 1
ATOM 1094 O O . TYR A 1 140 ? -19.043 -12.799 22.181 1.00 49.38 140 TYR A O 1
ATOM 1102 N N . GLU A 1 141 ? -18.218 -11.224 23.534 1.00 51.50 141 GLU A N 1
ATOM 1103 C CA . GLU A 1 141 ? -18.274 -12.023 24.746 1.00 51.50 141 GLU A CA 1
ATOM 1104 C C . GLU A 1 141 ? -19.399 -11.539 25.673 1.00 51.50 141 GLU A C 1
ATOM 1106 O O . GLU A 1 141 ? -19.734 -12.262 26.602 1.00 51.50 141 GLU A O 1
ATOM 1111 N N . GLU A 1 142 ? -20.068 -10.404 25.391 1.00 57.62 142 GLU A N 1
ATOM 1112 C CA . GLU A 1 142 ? -21.094 -9.855 26.303 1.00 57.62 142 GLU A CA 1
ATOM 1113 C C . GLU A 1 142 ? -22.497 -9.643 25.708 1.00 57.62 142 GLU A C 1
ATOM 1115 O O . GLU A 1 142 ? -23.464 -9.546 26.459 1.00 57.62 142 GLU A O 1
ATOM 1120 N N . SER A 1 143 ? -22.672 -9.614 24.382 1.00 60.00 143 SER A N 1
ATOM 1121 C CA . SER A 1 143 ? -24.016 -9.545 23.783 1.00 60.00 143 SER A CA 1
ATOM 1122 C C . SER A 1 143 ? -24.447 -10.920 23.291 1.00 60.00 143 SER A C 1
ATOM 1124 O O . SER A 1 143 ? -24.129 -11.333 22.178 1.00 60.00 143 SER A O 1
ATOM 1126 N N . LEU A 1 144 ? -25.194 -11.639 24.133 1.00 61.19 144 LEU A N 1
ATOM 1127 C CA . LEU A 1 144 ? -25.936 -12.817 23.688 1.00 61.19 144 LEU A CA 1
ATOM 1128 C C . LEU A 1 144 ? -26.797 -12.439 22.467 1.00 61.19 144 LEU A C 1
ATOM 1130 O O . LEU A 1 144 ? -27.432 -11.379 22.483 1.00 61.19 144 LEU A O 1
ATOM 1134 N N . PRO A 1 145 ? -26.855 -13.275 21.414 1.00 64.25 145 PRO A N 1
ATOM 1135 C CA . PRO A 1 145 ? -27.817 -13.086 20.339 1.00 64.25 145 PRO A CA 1
ATOM 1136 C C . PRO A 1 145 ? -29.223 -13.223 20.920 1.00 64.25 145 PRO A C 1
ATOM 1138 O O . PRO A 1 145 ? -29.728 -14.326 21.111 1.00 64.25 145 PRO A O 1
ATOM 1141 N N . ILE A 1 146 ? -29.856 -12.093 21.220 1.00 68.19 146 ILE A N 1
ATOM 1142 C CA . ILE A 1 146 ? -31.268 -12.061 21.576 1.00 68.19 146 ILE A CA 1
ATOM 1143 C C . ILE A 1 146 ? -32.036 -12.156 20.262 1.00 68.19 146 ILE A C 1
ATOM 1145 O O . ILE A 1 146 ? -31.894 -11.306 19.378 1.00 68.19 146 ILE A O 1
ATOM 1149 N N . GLU A 1 147 ? -32.835 -13.205 20.122 1.00 74.88 147 GLU A N 1
ATOM 1150 C CA . GLU A 1 147 ? -33.738 -13.373 18.990 1.00 74.88 147 GLU A CA 1
ATOM 1151 C C . GLU A 1 147 ? -34.716 -12.191 18.923 1.00 74.88 147 GLU A C 1
ATOM 1153 O O . GLU A 1 147 ? -35.219 -11.739 19.952 1.00 74.88 147 GLU A O 1
ATOM 1158 N N . ALA A 1 148 ? -34.982 -11.671 17.719 1.00 76.06 148 ALA A N 1
ATOM 1159 C CA . ALA A 1 148 ? -35.718 -10.415 17.507 1.00 76.06 148 ALA A CA 1
ATOM 1160 C C . ALA A 1 148 ? -37.084 -10.361 18.223 1.00 76.06 148 ALA A C 1
ATOM 1162 O O . ALA A 1 148 ? -37.540 -9.291 18.625 1.00 76.06 148 ALA A O 1
ATOM 1163 N N . VAL A 1 149 ? -37.708 -11.521 18.442 1.00 78.94 149 VAL A N 1
ATOM 1164 C CA . VAL A 1 149 ? -38.982 -11.677 19.158 1.00 78.94 149 VAL A CA 1
ATOM 1165 C C . VAL A 1 149 ? -38.883 -11.238 20.627 1.00 78.94 149 VAL A C 1
ATOM 1167 O O . VAL A 1 149 ? -39.843 -10.705 21.184 1.00 78.94 149 VAL A O 1
ATOM 1170 N N . PHE A 1 150 ? -37.716 -11.396 21.254 1.00 80.56 150 PHE A N 1
ATOM 1171 C CA . PHE A 1 150 ? -37.503 -11.082 22.668 1.00 80.56 150 PHE A CA 1
ATOM 1172 C C . PHE A 1 150 ? -37.011 -9.655 22.925 1.00 80.56 150 PHE A C 1
ATOM 1174 O O . PHE A 1 150 ? -36.966 -9.232 24.077 1.00 80.56 150 PHE A O 1
ATOM 1181 N N . HIS A 1 151 ? -36.700 -8.874 21.883 1.00 84.50 151 HIS A N 1
ATOM 1182 C CA . HIS A 1 151 ? -36.158 -7.516 22.043 1.00 84.50 151 HIS A CA 1
ATOM 1183 C C . HIS A 1 151 ? -37.117 -6.603 22.802 1.00 84.50 151 HIS A C 1
ATOM 1185 O O . HIS A 1 151 ? -36.689 -5.897 23.710 1.00 84.50 151 HIS A O 1
ATOM 1191 N N . ARG A 1 152 ? -38.421 -6.664 22.496 1.00 87.88 152 ARG A N 1
ATOM 1192 C CA . ARG A 1 152 ? -39.433 -5.856 23.195 1.00 87.88 152 ARG A CA 1
ATOM 1193 C C . ARG A 1 152 ? -39.443 -6.142 24.698 1.00 87.88 152 ARG A C 1
ATOM 1195 O O . ARG A 1 152 ? -39.413 -5.217 25.498 1.00 87.88 152 ARG A O 1
ATOM 1202 N N . TYR A 1 153 ? -39.420 -7.420 25.064 1.00 85.88 153 TYR A N 1
ATOM 1203 C CA . TYR A 1 153 ? -39.438 -7.851 26.460 1.00 85.88 153 TYR A CA 1
ATOM 1204 C C . TYR A 1 153 ? -38.145 -7.480 27.192 1.00 85.88 153 TYR A C 1
ATOM 1206 O O . TYR A 1 153 ? -38.191 -7.032 28.332 1.00 85.88 153 TYR A O 1
ATOM 1214 N N . VAL A 1 154 ? -36.989 -7.608 26.537 1.00 86.06 154 VAL A N 1
ATOM 1215 C CA . VAL A 1 154 ? -35.697 -7.228 27.126 1.00 86.06 154 VAL A CA 1
ATOM 1216 C C . VAL A 1 154 ? -35.618 -5.719 27.365 1.00 86.06 154 VAL A C 1
ATOM 1218 O O . VAL A 1 154 ? -35.162 -5.302 28.426 1.00 86.06 154 VAL A O 1
ATOM 1221 N N . VAL A 1 155 ? -36.108 -4.900 26.431 1.00 88.06 155 VAL A N 1
ATOM 1222 C CA . VAL A 1 155 ? -36.174 -3.439 26.597 1.00 88.06 155 VAL A CA 1
ATOM 1223 C C . VAL A 1 155 ? -37.102 -3.055 27.752 1.00 88.06 155 VAL A C 1
ATOM 1225 O O . VAL A 1 155 ? -36.739 -2.205 28.563 1.00 88.06 155 VAL A O 1
ATOM 1228 N N . GLU A 1 156 ? -38.261 -3.705 27.876 1.00 91.19 156 GLU A N 1
ATOM 1229 C CA . GLU A 1 156 ? -39.184 -3.484 28.997 1.00 91.19 156 GLU A CA 1
ATOM 1230 C C . GLU A 1 156 ? -38.549 -3.859 30.347 1.00 91.19 156 GLU A C 1
ATOM 1232 O O . GLU A 1 156 ? -38.602 -3.076 31.296 1.00 91.19 156 GLU A O 1
ATOM 1237 N N . VAL A 1 157 ? -37.883 -5.015 30.434 1.00 91.06 157 VAL A N 1
ATOM 1238 C CA . VAL A 1 157 ? -37.210 -5.470 31.663 1.00 91.06 157 VAL A CA 1
ATOM 1239 C C . VAL A 1 157 ? -36.034 -4.565 32.031 1.00 91.06 157 VAL A C 1
ATOM 1241 O O . VAL A 1 157 ? -35.880 -4.218 33.200 1.00 91.06 157 VAL A O 1
ATOM 1244 N N . LEU A 1 158 ? -35.228 -4.135 31.057 1.00 90.12 158 LEU A N 1
ATOM 1245 C CA . LEU A 1 158 ? -34.144 -3.174 31.283 1.00 90.12 158 LEU A CA 1
ATOM 1246 C C . LEU A 1 158 ? -34.682 -1.820 31.756 1.00 90.12 158 LEU A C 1
ATOM 1248 O O . LEU A 1 158 ? -34.100 -1.219 32.655 1.00 90.12 158 LEU A O 1
ATOM 1252 N N . GLY A 1 159 ? -35.810 -1.364 31.203 1.00 92.38 159 GLY A N 1
ATOM 1253 C CA . GLY A 1 159 ? -36.504 -0.161 31.664 1.00 92.38 159 GLY A CA 1
ATOM 1254 C C . GLY A 1 159 ? -36.944 -0.266 33.126 1.00 92.38 159 GLY A C 1
ATOM 1255 O O . GLY A 1 159 ? -36.685 0.640 33.918 1.00 92.38 159 GLY A O 1
ATOM 1256 N N . LEU A 1 160 ? -37.541 -1.398 33.510 1.00 93.00 160 LEU A N 1
ATOM 1257 C CA . LEU A 1 160 ? -37.931 -1.669 34.897 1.00 93.00 160 LEU A CA 1
ATOM 1258 C C . LEU A 1 160 ? -36.721 -1.760 35.835 1.00 93.00 160 LEU A C 1
ATOM 1260 O O . LEU A 1 160 ? -36.766 -1.225 36.941 1.00 93.00 160 LEU A O 1
ATOM 1264 N N . ALA A 1 161 ? -35.635 -2.400 35.397 1.00 92.12 161 ALA A N 1
ATOM 1265 C CA . ALA A 1 161 ? -34.403 -2.507 36.170 1.00 92.12 161 ALA A CA 1
ATOM 1266 C C . ALA A 1 161 ? -33.750 -1.135 36.395 1.00 92.12 161 ALA A C 1
ATOM 1268 O O . ALA A 1 161 ? -33.352 -0.835 37.517 1.00 92.12 161 ALA A O 1
ATOM 1269 N N . MET A 1 162 ? -33.697 -0.276 35.371 1.00 93.50 162 MET A N 1
ATOM 1270 C CA . MET A 1 162 ? -33.190 1.094 35.508 1.00 93.50 162 MET A CA 1
ATOM 1271 C C . MET A 1 162 ? -34.031 1.917 36.486 1.00 93.50 162 MET A C 1
ATOM 1273 O O . MET A 1 162 ? -33.474 2.516 37.402 1.00 93.50 162 MET A O 1
ATOM 1277 N N . ALA A 1 163 ? -35.361 1.883 36.362 1.00 93.75 163 ALA A N 1
ATOM 1278 C CA . ALA A 1 163 ? -36.253 2.585 37.286 1.00 93.75 163 ALA A CA 1
ATOM 1279 C C . ALA A 1 163 ? -36.130 2.063 38.730 1.00 93.75 163 ALA A C 1
ATOM 1281 O O . ALA A 1 163 ? -36.207 2.831 39.691 1.00 93.75 163 ALA A O 1
ATOM 1282 N N . PHE A 1 164 ? -35.918 0.754 38.902 1.00 96.00 164 PHE A N 1
ATOM 1283 C CA . PHE A 1 164 ? -35.652 0.160 40.209 1.00 96.00 164 PHE A CA 1
ATOM 1284 C C . PHE A 1 164 ? -34.319 0.638 40.798 1.00 96.00 164 PHE A C 1
ATOM 1286 O O . PHE A 1 164 ? -34.284 0.999 41.973 1.00 96.00 164 PHE A O 1
ATOM 1293 N N . ILE A 1 165 ? -33.245 0.670 40.000 1.00 94.88 165 ILE A N 1
ATOM 1294 C CA . ILE A 1 165 ? -31.921 1.142 40.433 1.00 94.88 165 ILE A CA 1
ATOM 1295 C C . ILE A 1 165 ? -31.987 2.614 40.842 1.00 94.88 165 ILE A C 1
ATOM 1297 O O . ILE A 1 165 ? -31.536 2.951 41.932 1.00 94.88 165 ILE A O 1
ATOM 1301 N N . GLU A 1 166 ? -32.609 3.469 40.031 1.00 94.31 166 GLU A N 1
ATOM 1302 C CA . GLU A 1 166 ? -32.782 4.893 40.340 1.00 94.31 166 GLU A CA 1
ATOM 1303 C C . GLU A 1 166 ? -33.558 5.087 41.653 1.00 94.31 166 GLU A C 1
ATOM 1305 O O . GLU A 1 166 ? -33.166 5.862 42.531 1.00 94.31 166 GLU A O 1
ATOM 1310 N N . LYS A 1 167 ? -34.629 4.307 41.853 1.00 94.50 167 LYS A N 1
ATOM 1311 C CA . LYS A 1 167 ? -35.393 4.332 43.101 1.00 94.50 167 LYS A CA 1
ATOM 1312 C C . LYS A 1 167 ? -34.561 3.849 44.289 1.00 94.50 167 LYS A C 1
ATOM 1314 O O . LYS A 1 167 ? -34.589 4.487 45.341 1.00 94.50 167 LYS A O 1
ATOM 1319 N N . LEU A 1 168 ? -33.799 2.769 44.135 1.00 94.75 168 LEU A N 1
ATOM 1320 C CA . LEU A 1 168 ? -32.915 2.246 45.176 1.00 94.75 168 LEU A CA 1
ATOM 1321 C C . LEU A 1 168 ? -31.834 3.262 45.560 1.00 94.75 168 LEU A C 1
ATOM 1323 O O . LEU A 1 168 ? -31.581 3.467 46.745 1.00 94.75 168 LEU A O 1
ATOM 1327 N N . GLU A 1 169 ? -31.235 3.927 44.577 1.00 93.12 169 GLU A N 1
ATOM 1328 C CA . GLU A 1 169 ? -30.228 4.961 44.791 1.00 93.12 169 GLU A CA 1
ATOM 1329 C C . GLU A 1 169 ? -30.816 6.167 45.528 1.00 93.12 169 GLU A C 1
ATOM 1331 O O . GLU A 1 169 ? -30.214 6.642 46.492 1.00 93.12 169 GLU A O 1
ATOM 1336 N N . SER A 1 170 ? -32.035 6.591 45.177 1.00 92.62 170 SER A N 1
ATOM 1337 C CA . SER A 1 170 ? -32.746 7.643 45.913 1.00 92.62 170 SER A CA 1
ATOM 1338 C C . SER A 1 170 ? -32.993 7.250 47.377 1.00 92.62 170 SER A C 1
ATOM 1340 O O . SER A 1 170 ? -32.728 8.038 48.285 1.00 92.62 170 SER A O 1
ATOM 1342 N N . HIS A 1 171 ? -33.396 6.001 47.640 1.00 91.06 171 HIS A N 1
ATOM 1343 C CA . HIS A 1 171 ? -33.558 5.495 49.002 1.00 91.06 171 HIS A CA 1
ATOM 1344 C C . HIS A 1 171 ? -32.219 5.466 49.752 1.00 91.06 171 HIS A C 1
ATOM 1346 O O . HIS A 1 171 ? -32.150 5.901 50.901 1.00 91.06 171 HIS A O 1
ATOM 1352 N N . LEU A 1 172 ? -31.137 5.031 49.109 1.00 89.06 172 LEU A N 1
ATOM 1353 C CA . LEU A 1 172 ? -29.805 4.995 49.712 1.00 89.06 172 LEU A CA 1
ATOM 1354 C C . LEU A 1 172 ? -29.303 6.413 50.029 1.00 89.06 172 LEU A C 1
ATOM 1356 O O . LEU A 1 172 ? -28.772 6.652 51.115 1.00 89.06 172 LEU A O 1
ATOM 1360 N N . ALA A 1 173 ? -29.538 7.371 49.133 1.00 85.94 173 ALA A N 1
ATOM 1361 C CA . ALA A 1 173 ? -29.245 8.780 49.364 1.00 85.94 173 ALA A CA 1
ATOM 1362 C C . ALA A 1 173 ? -30.030 9.329 50.565 1.00 85.94 173 ALA A C 1
ATOM 1364 O O . ALA A 1 173 ? -29.437 9.982 51.423 1.00 85.94 173 ALA A O 1
ATOM 1365 N N . THR A 1 174 ? -31.323 8.997 50.698 1.00 82.88 174 THR A N 1
ATOM 1366 C CA . THR A 1 174 ? -32.106 9.404 51.878 1.00 82.88 174 THR A CA 1
ATOM 1367 C C . THR A 1 174 ? -31.561 8.799 53.171 1.00 82.88 174 THR A C 1
ATOM 1369 O O . THR A 1 174 ? -31.398 9.528 54.145 1.00 82.88 174 THR A O 1
ATOM 1372 N N . VAL A 1 175 ? -31.178 7.515 53.174 1.00 82.75 175 VAL A N 1
ATOM 1373 C CA . VAL A 1 175 ? -30.555 6.850 54.334 1.00 82.75 175 VAL A CA 1
ATOM 1374 C C . VAL A 1 175 ? -29.219 7.495 54.704 1.00 82.75 175 VAL A C 1
ATOM 1376 O O . VAL A 1 175 ? -28.942 7.678 55.884 1.00 82.75 175 VAL A O 1
ATOM 1379 N N . ARG A 1 176 ? -28.408 7.893 53.717 1.00 75.94 176 ARG A N 1
ATOM 1380 C CA . ARG A 1 176 ? -27.154 8.630 53.950 1.00 75.94 176 ARG A CA 1
ATOM 1381 C C . ARG A 1 176 ? -27.370 10.061 54.437 1.00 75.94 176 ARG A C 1
ATOM 1383 O O . ARG A 1 176 ? -26.489 10.603 55.086 1.00 75.94 176 ARG A O 1
ATOM 1390 N N . SER A 1 177 ? -28.509 10.669 54.113 1.00 72.44 177 SER A N 1
ATOM 1391 C CA . SER A 1 177 ? -28.857 12.025 54.554 1.00 72.44 177 SER A CA 1
ATOM 1392 C C . SER A 1 177 ? -29.455 12.084 55.965 1.00 72.44 177 SER A C 1
ATOM 1394 O O . SER A 1 177 ? -29.586 13.174 56.520 1.00 72.44 177 SER A O 1
ATOM 1396 N N . ILE A 1 178 ? -29.815 10.932 56.555 1.00 73.25 178 ILE A N 1
ATOM 1397 C CA . ILE A 1 178 ? -30.152 10.838 57.982 1.00 73.25 178 ILE A CA 1
ATOM 1398 C C . ILE A 1 178 ? -28.932 11.367 58.748 1.00 73.25 178 ILE A C 1
ATOM 1400 O O . ILE A 1 178 ? -27.827 10.896 58.475 1.00 73.25 178 ILE A O 1
ATOM 1404 N N . PRO A 1 179 ? -29.104 12.365 59.638 1.00 65.44 179 PRO A N 1
ATOM 1405 C CA . PRO A 1 179 ? -28.011 13.173 60.171 1.00 65.44 179 PRO A CA 1
ATOM 1406 C C . PRO A 1 179 ? -26.896 12.275 60.670 1.00 65.44 179 PRO A C 1
ATOM 1408 O O . PRO A 1 179 ? -27.186 11.407 61.491 1.00 65.44 179 PRO A O 1
ATOM 1411 N N . ASP A 1 180 ? -25.684 12.491 60.137 1.00 67.06 180 ASP A N 1
ATOM 1412 C CA . ASP A 1 180 ? -24.456 11.731 60.380 1.00 67.06 180 ASP A CA 1
ATOM 1413 C C . ASP A 1 180 ? -24.457 11.113 61.781 1.00 67.06 180 ASP A C 1
ATOM 1415 O O . ASP A 1 180 ? -23.981 11.707 62.753 1.00 67.06 180 ASP A O 1
ATOM 1419 N N . LEU A 1 181 ? -25.013 9.904 61.887 1.00 70.50 181 LEU A N 1
ATOM 1420 C CA . LEU A 1 181 ? -25.132 9.169 63.139 1.00 70.50 181 LEU A CA 1
ATOM 1421 C C . LEU A 1 181 ? -23.777 9.111 63.872 1.00 70.50 181 LEU A C 1
ATOM 1423 O O . LEU A 1 181 ? -23.760 9.333 65.082 1.00 70.50 181 LEU A O 1
ATOM 1427 N N . PRO A 1 182 ? -22.627 8.943 63.177 1.00 74.62 182 PRO A N 1
ATOM 1428 C CA . PRO A 1 182 ? -21.316 9.007 63.818 1.00 74.62 182 PRO A CA 1
ATOM 1429 C C . PRO A 1 182 ? -20.984 10.371 64.443 1.00 74.62 182 PRO A C 1
ATOM 1431 O O . PRO A 1 182 ? -20.339 10.424 65.487 1.00 74.62 182 PRO A O 1
ATOM 1434 N N . VAL A 1 183 ? -21.412 11.481 63.832 1.00 79.31 183 VAL A N 1
ATOM 1435 C CA . VAL A 1 183 ? -21.176 12.840 64.351 1.00 79.31 183 VAL A CA 1
ATOM 1436 C C . VAL A 1 183 ? -22.060 13.103 65.568 1.00 79.31 183 VAL A C 1
ATOM 1438 O O . VAL A 1 183 ? -21.583 13.643 66.565 1.00 79.31 183 VAL A O 1
ATOM 1441 N N . ALA A 1 184 ? -23.324 12.676 65.522 1.00 78.19 184 ALA A N 1
ATOM 1442 C CA . ALA A 1 184 ? -24.229 12.767 66.663 1.00 78.19 184 ALA A CA 1
ATOM 1443 C C . ALA A 1 184 ? -23.725 11.935 67.855 1.00 78.19 184 ALA A C 1
ATOM 1445 O O . ALA A 1 184 ? -23.672 12.453 68.969 1.00 78.19 184 ALA A O 1
ATOM 1446 N N . ILE A 1 185 ? -23.278 10.696 67.615 1.00 82.88 185 ILE A N 1
ATOM 1447 C CA . ILE A 1 185 ? -22.693 9.821 68.644 1.00 82.88 185 ILE A CA 1
ATOM 1448 C C . ILE A 1 185 ? -21.431 10.455 69.238 1.00 82.88 185 ILE A C 1
ATOM 1450 O O . ILE A 1 185 ? -21.343 10.598 70.451 1.00 82.88 185 ILE A O 1
ATOM 1454 N N . LYS A 1 186 ? -20.509 10.962 68.409 1.00 86.88 186 LYS A N 1
ATOM 1455 C CA . LYS A 1 186 ? -19.293 11.637 68.893 1.00 86.88 186 LYS A CA 1
ATOM 1456 C C . LYS A 1 186 ? -19.599 12.860 69.768 1.00 86.88 186 LYS A C 1
ATOM 1458 O O . LYS A 1 186 ? -18.894 13.120 70.744 1.00 86.88 186 LYS A O 1
ATOM 1463 N N . ASN A 1 187 ? -20.635 13.627 69.425 1.00 88.06 187 ASN A N 1
ATOM 1464 C CA . ASN A 1 187 ? -21.073 14.761 70.239 1.00 88.06 187 ASN A CA 1
ATOM 1465 C C . ASN A 1 187 ? -21.652 14.301 71.585 1.00 88.06 187 ASN A C 1
ATOM 1467 O O . ASN A 1 187 ? -21.390 14.945 72.601 1.00 88.06 187 ASN A O 1
ATOM 1471 N N . MET A 1 188 ? -22.393 13.188 71.606 1.00 90.62 188 MET A N 1
ATOM 1472 C CA . MET A 1 188 ? -22.888 12.577 72.843 1.00 90.62 188 MET A CA 1
ATOM 1473 C C . MET A 1 188 ? -21.746 12.027 73.704 1.00 90.62 188 MET A C 1
ATOM 1475 O O . MET A 1 188 ? -21.718 12.321 74.893 1.00 90.62 188 MET A O 1
ATOM 1479 N N . ASP A 1 189 ? -20.761 11.341 73.120 1.00 92.31 189 ASP A N 1
ATOM 1480 C CA . ASP A 1 189 ? -19.575 10.849 73.837 1.00 92.31 189 ASP A CA 1
ATOM 1481 C C . ASP A 1 189 ? -18.786 12.005 74.471 1.00 92.31 189 ASP A C 1
ATOM 1483 O O . ASP A 1 189 ? -18.352 11.933 75.620 1.00 92.31 189 ASP A O 1
ATOM 1487 N N . SER A 1 190 ? -18.648 13.124 73.748 1.00 92.75 190 SER A N 1
ATOM 1488 C CA . SER A 1 190 ? -18.022 14.335 74.287 1.00 92.75 190 SER A CA 1
ATOM 1489 C C . SER A 1 190 ? -18.837 14.963 75.421 1.00 92.75 190 SER A C 1
ATOM 1491 O O . SER A 1 190 ? -18.249 15.486 76.368 1.00 92.75 190 SER A O 1
ATOM 1493 N N . ALA A 1 191 ? -20.169 14.942 75.336 1.00 94.25 191 ALA A N 1
ATOM 1494 C CA . ALA A 1 191 ? -21.037 15.423 76.407 1.00 94.25 191 ALA A CA 1
ATOM 1495 C C . ALA A 1 191 ? -20.952 14.521 77.647 1.00 94.25 191 ALA A C 1
ATOM 1497 O O . ALA A 1 191 ? -20.864 15.036 78.759 1.00 94.25 191 ALA A O 1
ATOM 1498 N N . LEU A 1 192 ? -20.896 13.203 77.451 1.00 95.88 192 LEU A N 1
ATOM 1499 C CA . LEU A 1 192 ? -20.742 12.216 78.515 1.00 95.88 192 LEU A CA 1
ATOM 1500 C C . LEU A 1 192 ? -19.407 12.404 79.247 1.00 95.88 192 LEU A C 1
ATOM 1502 O O . LEU A 1 192 ? -19.405 12.560 80.462 1.00 95.88 192 LEU A O 1
ATOM 1506 N N . ALA A 1 193 ? -18.294 12.550 78.521 1.00 95.62 193 ALA A N 1
ATOM 1507 C CA . ALA A 1 193 ? -16.986 12.815 79.129 1.00 95.62 193 ALA A CA 1
ATOM 1508 C C . ALA A 1 193 ? -16.951 14.121 79.950 1.00 95.62 193 ALA A C 1
ATOM 1510 O O . ALA A 1 193 ? -16.289 14.196 80.984 1.00 95.62 193 ALA A O 1
ATOM 1511 N N . LYS A 1 194 ? -17.672 15.164 79.510 1.00 95.94 194 LYS A N 1
ATOM 1512 C CA . LYS A 1 194 ? -17.819 16.408 80.287 1.00 95.94 194 LYS A CA 1
ATOM 1513 C C . LYS A 1 194 ? -18.639 16.193 81.555 1.00 95.94 194 LYS A C 1
ATOM 1515 O O . LYS A 1 194 ? -18.322 16.790 82.576 1.00 95.94 194 LYS A O 1
ATOM 1520 N N . MET A 1 195 ? -19.689 15.375 81.492 1.00 96.75 195 MET A N 1
ATOM 1521 C CA . MET A 1 195 ? -20.474 15.030 82.675 1.00 96.75 195 MET A CA 1
ATOM 1522 C C . MET A 1 195 ? -19.647 14.227 83.678 1.00 96.75 195 MET A C 1
ATOM 1524 O O . MET A 1 195 ? -19.676 14.568 84.853 1.00 96.75 195 MET A O 1
ATOM 1528 N N . ASP A 1 196 ? -18.869 13.241 83.232 1.00 96.00 196 ASP A N 1
ATOM 1529 C CA . ASP A 1 196 ? -17.994 12.457 84.114 1.00 96.00 196 ASP A CA 1
ATOM 1530 C C . ASP A 1 196 ? -16.959 13.339 84.826 1.00 96.00 196 ASP A C 1
ATOM 1532 O O . ASP A 1 196 ? -16.740 13.192 86.028 1.00 96.00 196 ASP A O 1
ATOM 1536 N N . LEU A 1 197 ? -16.370 14.306 84.111 1.00 96.06 197 LEU A N 1
ATOM 1537 C CA . LEU A 1 197 ? -15.467 15.298 84.702 1.00 96.06 197 LEU A CA 1
ATOM 1538 C C . LEU A 1 197 ? -16.173 16.120 85.790 1.00 96.06 197 LEU A C 1
ATOM 1540 O O . LEU A 1 197 ? -15.653 16.245 86.894 1.00 96.06 197 LEU A O 1
ATOM 1544 N N . LEU A 1 198 ? -17.369 16.644 85.499 1.00 96.12 198 LEU A N 1
ATOM 1545 C CA . LEU A 1 198 ? -18.152 17.403 86.477 1.00 96.12 198 LEU A CA 1
ATOM 1546 C C . LEU A 1 198 ? -18.520 16.551 87.696 1.00 96.12 198 LEU A C 1
ATOM 1548 O O . LEU A 1 198 ? -18.478 17.050 88.815 1.00 96.12 198 LEU A O 1
ATOM 1552 N N . VAL A 1 199 ? -18.854 15.273 87.506 1.00 96.88 199 VAL A N 1
ATOM 1553 C CA . VAL A 1 199 ? -19.133 14.349 88.613 1.00 96.88 199 VAL A CA 1
ATOM 1554 C C . VAL A 1 199 ? -17.894 14.185 89.495 1.00 96.88 199 VAL A C 1
ATOM 1556 O O . VAL A 1 199 ? -18.004 14.354 90.708 1.00 96.88 199 VAL A O 1
ATOM 1559 N N . ALA A 1 200 ? -16.718 13.961 88.906 1.00 95.19 200 ALA A N 1
ATOM 1560 C CA . ALA A 1 200 ? -15.465 13.857 89.653 1.00 95.19 200 ALA A CA 1
ATOM 1561 C C . ALA A 1 200 ? -15.120 15.155 90.408 1.00 95.19 200 ALA A C 1
ATOM 1563 O O . ALA A 1 200 ? -14.741 15.107 91.576 1.00 95.19 200 ALA A O 1
ATOM 1564 N N . GLU A 1 201 ? -15.310 16.323 89.783 1.00 95.56 201 GLU A N 1
ATOM 1565 C CA . GLU A 1 201 ? -15.133 17.624 90.446 1.00 95.56 201 GLU A CA 1
ATOM 1566 C C . GLU A 1 201 ? -16.105 17.799 91.622 1.00 95.56 201 GLU A C 1
ATOM 1568 O O . GLU A 1 201 ? -15.718 18.285 92.685 1.00 95.56 201 GLU A O 1
ATOM 1573 N N . THR A 1 202 ? -17.368 17.383 91.469 1.00 94.50 202 THR A N 1
ATOM 1574 C CA . THR A 1 202 ? -18.347 17.450 92.564 1.00 94.50 202 THR A CA 1
ATOM 1575 C C . THR A 1 202 ? -18.042 16.472 93.695 1.00 94.50 202 THR A C 1
ATOM 1577 O O . THR A 1 202 ? -18.296 16.801 94.854 1.00 94.50 202 THR A O 1
ATOM 1580 N N . GLU A 1 203 ? -17.485 15.300 93.387 1.00 95.19 203 GLU A N 1
ATOM 1581 C CA . GLU A 1 203 ? -17.039 14.327 94.384 1.00 95.19 203 GLU A CA 1
ATOM 1582 C C . GLU A 1 203 ? -15.839 14.862 95.175 1.00 95.19 203 GLU A C 1
ATOM 1584 O O . GLU A 1 203 ? -15.846 14.814 96.405 1.00 95.19 203 GLU A O 1
ATOM 1589 N N . ASP A 1 204 ? -14.854 15.458 94.498 1.00 94.81 204 ASP A N 1
ATOM 1590 C CA . ASP A 1 204 ? -13.707 16.090 95.154 1.00 94.81 204 ASP A CA 1
ATOM 1591 C C . ASP A 1 204 ? -14.142 17.259 96.051 1.00 94.81 204 ASP A C 1
ATOM 1593 O O . ASP A 1 204 ? -13.770 17.323 97.223 1.00 94.81 204 ASP A O 1
ATOM 1597 N N . LEU A 1 205 ? -15.030 18.131 95.558 1.00 95.62 205 LEU A N 1
ATOM 1598 C CA . LEU A 1 205 ? -15.629 19.200 96.365 1.00 95.62 205 LEU A CA 1
ATOM 1599 C C . LEU A 1 205 ? -16.375 18.649 97.590 1.00 95.62 205 LEU A C 1
ATOM 1601 O O . LEU A 1 205 ? -16.264 19.209 98.683 1.00 95.62 205 LEU A O 1
ATOM 1605 N N . ALA A 1 206 ? -17.123 17.553 97.440 1.00 94.50 206 ALA A N 1
ATOM 1606 C CA . ALA A 1 206 ? -17.810 16.910 98.557 1.00 94.50 206 ALA A CA 1
ATOM 1607 C C . ALA A 1 206 ? -16.817 16.365 99.598 1.00 94.50 206 ALA A C 1
ATOM 1609 O O . ALA A 1 206 ? -17.023 16.568 100.798 1.00 94.50 206 ALA A O 1
ATOM 1610 N N . ASN A 1 207 ? -15.717 15.753 99.155 1.00 93.50 207 ASN A N 1
ATOM 1611 C CA . ASN A 1 207 ? -14.649 15.265 100.029 1.00 93.50 207 ASN A CA 1
ATOM 1612 C C . ASN A 1 207 ? -13.948 16.415 100.766 1.00 93.50 207 ASN A C 1
ATOM 1614 O O . ASN A 1 207 ? -13.793 16.349 101.986 1.00 93.50 207 ASN A O 1
ATOM 1618 N N . GLN A 1 208 ? -13.627 17.516 100.078 1.00 94.31 208 GLN A N 1
ATOM 1619 C CA . GLN A 1 208 ? -13.055 18.716 100.703 1.00 94.31 208 GLN A CA 1
ATOM 1620 C C . GLN A 1 208 ? -13.977 19.297 101.789 1.00 94.31 208 GLN A C 1
ATOM 1622 O O . GLN A 1 208 ? -13.508 19.706 102.853 1.00 94.31 208 GLN A O 1
ATOM 1627 N N . ILE A 1 209 ? -15.297 19.308 101.562 1.00 94.56 209 ILE A N 1
ATOM 1628 C CA . ILE A 1 209 ? -16.279 19.745 102.568 1.00 94.56 209 ILE A CA 1
ATOM 1629 C C . ILE A 1 209 ? -16.277 18.810 103.785 1.00 94.56 209 ILE A C 1
ATOM 1631 O O . ILE A 1 209 ? -16.386 19.290 104.917 1.00 94.56 209 ILE A O 1
ATOM 1635 N N . LEU A 1 210 ? -16.173 17.494 103.583 1.00 91.69 210 LEU A N 1
ATOM 1636 C CA . LEU A 1 210 ? -16.104 16.523 104.679 1.00 91.69 210 LEU A CA 1
ATOM 1637 C C . LEU A 1 210 ? -14.821 16.689 105.501 1.00 91.69 210 LEU A C 1
ATOM 1639 O O . LEU A 1 210 ? -14.912 16.804 106.722 1.00 91.69 210 LEU A O 1
ATOM 1643 N N . GLU A 1 211 ? -13.659 16.808 104.857 1.00 91.94 211 GLU A N 1
ATOM 1644 C CA . GLU A 1 211 ? -12.394 17.083 105.551 1.00 91.94 211 GLU A CA 1
ATOM 1645 C C . GLU A 1 211 ? -12.436 18.408 106.320 1.00 91.94 211 GLU A C 1
ATOM 1647 O O . GLU A 1 211 ? -11.958 18.503 107.453 1.00 91.94 211 GLU A O 1
ATOM 1652 N N . TRP A 1 212 ? -13.020 19.452 105.724 1.00 91.44 212 TRP A N 1
ATOM 1653 C CA . TRP A 1 212 ? -13.180 20.741 106.391 1.00 91.44 212 TRP A CA 1
ATOM 1654 C C . TRP A 1 212 ? -14.088 20.636 107.624 1.00 91.44 212 TRP A C 1
ATOM 1656 O O . TRP A 1 212 ? -13.782 21.222 108.665 1.00 91.44 212 TRP A O 1
ATOM 1666 N N . LYS A 1 213 ? -15.168 19.845 107.553 1.00 88.25 213 LYS A N 1
ATOM 1667 C CA . LYS A 1 213 ? -16.036 19.548 108.705 1.00 88.25 213 LYS A CA 1
ATOM 1668 C C . LYS A 1 213 ? -15.319 18.753 109.797 1.00 88.25 213 LYS A C 1
ATOM 1670 O O . LYS A 1 213 ? -15.517 19.055 110.972 1.00 88.25 213 LYS A O 1
ATOM 1675 N N . GLU A 1 214 ? -14.498 17.769 109.434 1.00 87.69 214 GLU A N 1
ATOM 1676 C CA . GLU A 1 214 ? -13.671 17.000 110.376 1.00 87.69 214 GLU A CA 1
ATOM 1677 C C . GLU A 1 214 ? -12.712 17.935 111.126 1.00 87.69 214 GLU A C 1
ATOM 1679 O O . GLU A 1 214 ? -12.730 17.982 112.355 1.00 87.69 214 GLU A O 1
ATOM 1684 N N . LYS A 1 215 ? -11.980 18.790 110.394 1.00 87.12 215 LYS A N 1
ATOM 1685 C CA . LYS A 1 215 ? -11.090 19.810 110.976 1.00 87.12 215 LYS A CA 1
ATOM 1686 C C . LYS A 1 215 ? -11.835 20.763 111.908 1.00 87.12 215 LYS A C 1
ATOM 1688 O O . LYS A 1 215 ? -11.354 21.053 113.000 1.00 87.12 215 LYS A O 1
ATOM 1693 N N . GLN A 1 216 ? -13.022 21.240 111.521 1.00 80.56 216 GLN A N 1
ATOM 1694 C CA . GLN A 1 216 ? -13.855 22.069 112.401 1.00 80.56 216 GLN A CA 1
ATOM 1695 C C . GLN A 1 216 ? -14.226 21.330 113.696 1.00 80.56 216 GLN A C 1
ATOM 1697 O O . GLN A 1 216 ? -14.093 21.892 114.784 1.00 80.56 216 GLN A O 1
ATOM 1702 N N . LYS A 1 217 ? -14.633 20.059 113.605 1.00 82.00 217 LYS A N 1
ATOM 1703 C CA . LYS A 1 217 ? -14.959 19.224 114.768 1.00 82.00 217 LYS A CA 1
ATOM 1704 C C . LYS A 1 217 ? -13.743 18.995 115.672 1.00 82.00 217 LYS A C 1
ATOM 1706 O O . LYS A 1 217 ? -13.874 19.106 116.886 1.00 82.00 217 LYS A O 1
ATOM 1711 N N . GLU A 1 218 ? -12.564 18.744 115.108 1.00 77.31 218 GLU A N 1
ATOM 1712 C CA . GLU A 1 218 ? -11.310 18.644 115.866 1.00 77.31 218 GLU A CA 1
ATOM 1713 C C . GLU A 1 218 ? -10.955 19.958 116.567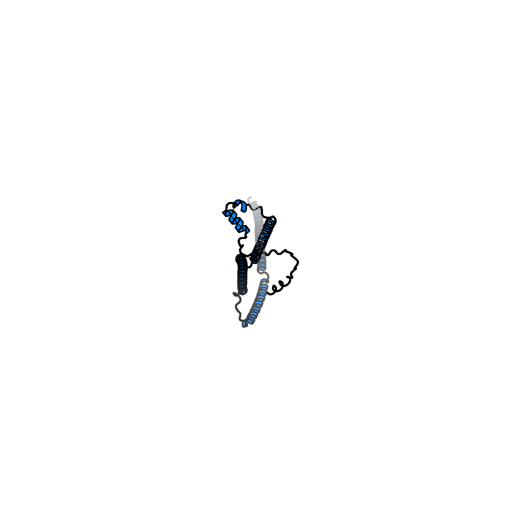 1.00 77.31 218 GLU A C 1
ATOM 1715 O O . GLU A 1 218 ? -10.613 19.941 117.745 1.00 77.31 218 GLU A O 1
ATOM 1720 N N . THR A 1 219 ? -11.093 21.114 115.907 1.00 74.12 219 THR A N 1
ATOM 1721 C CA . THR A 1 219 ? -10.837 22.415 116.554 1.00 74.12 219 THR A CA 1
ATOM 1722 C C . THR A 1 219 ? -11.826 22.729 117.679 1.00 74.12 219 THR A C 1
ATOM 1724 O O . THR A 1 219 ? -11.421 23.283 118.702 1.00 74.12 219 THR A O 1
ATOM 1727 N N . LEU A 1 220 ? -13.097 22.333 117.539 1.00 68.25 220 LEU A N 1
ATOM 1728 C CA . LEU A 1 220 ? -14.103 22.449 118.598 1.00 68.25 220 LEU A CA 1
ATOM 1729 C C . LEU A 1 220 ? -13.745 21.546 119.788 1.00 68.25 220 LEU A C 1
ATOM 1731 O O . LEU A 1 220 ? -13.687 22.017 120.921 1.00 68.25 220 LEU A O 1
ATOM 1735 N N . ASN A 1 221 ? -13.433 20.275 119.523 1.00 65.75 221 ASN A N 1
ATOM 1736 C CA . ASN A 1 221 ? -13.037 19.306 120.546 1.00 65.75 221 ASN A CA 1
ATOM 1737 C C . ASN A 1 221 ? -11.745 19.734 121.265 1.00 65.75 221 ASN A C 1
ATOM 1739 O O . ASN A 1 221 ? -11.662 19.627 122.485 1.00 65.75 221 ASN A O 1
ATOM 1743 N N . ASN A 1 222 ? -10.770 20.282 120.535 1.00 60.47 222 ASN A N 1
ATOM 1744 C CA . ASN A 1 222 ? -9.514 20.785 121.096 1.00 60.47 222 ASN A CA 1
ATOM 1745 C C . ASN A 1 222 ? -9.705 22.069 121.916 1.00 60.47 222 ASN A C 1
ATOM 1747 O O . ASN A 1 222 ? -8.973 22.305 122.872 1.00 60.47 222 ASN A O 1
ATOM 1751 N N . SER A 1 223 ? -10.703 22.890 121.583 1.00 59.03 223 SER A N 1
ATOM 1752 C CA . SER A 1 223 ? -11.081 24.055 122.398 1.00 59.03 223 SER A CA 1
ATOM 1753 C C . SER A 1 223 ? -11.830 23.649 123.675 1.00 59.03 223 SER A C 1
ATOM 1755 O O . SER A 1 223 ? -11.810 24.372 124.669 1.00 59.03 223 SER A O 1
ATOM 1757 N N . GLN A 1 224 ? -12.482 22.483 123.670 1.00 54.44 224 GLN A N 1
ATOM 1758 C CA . GLN A 1 224 ? -13.176 21.929 124.832 1.00 54.44 224 GLN A CA 1
ATOM 1759 C C . GLN A 1 224 ? -12.199 21.233 125.798 1.00 54.44 224 GLN A C 1
ATOM 1761 O O . GLN A 1 224 ? -12.339 21.371 127.011 1.00 54.44 224 GLN A O 1
ATOM 1766 N N . THR A 1 225 ? -11.138 20.596 125.288 1.00 50.12 225 THR A N 1
ATOM 1767 C CA . THR A 1 225 ? -10.075 20.001 126.119 1.00 50.12 225 THR A CA 1
ATOM 1768 C C . THR A 1 225 ? -9.093 21.024 126.693 1.00 50.12 225 THR A C 1
ATOM 1770 O O . THR A 1 225 ? -8.533 20.766 127.759 1.00 50.12 225 THR A O 1
ATOM 1773 N N . THR A 1 226 ? -8.908 22.203 126.087 1.00 50.22 226 THR A N 1
ATOM 1774 C CA . THR A 1 226 ? -8.168 23.309 126.732 1.00 50.22 226 THR A CA 1
ATOM 1775 C C . THR A 1 226 ? -9.004 24.022 127.795 1.00 50.22 226 THR A C 1
ATOM 1777 O O . THR A 1 226 ? -8.466 24.359 128.846 1.00 50.22 226 THR A O 1
ATOM 1780 N N . ALA A 1 227 ? -10.323 24.149 127.609 1.00 46.94 227 ALA A N 1
ATOM 1781 C CA . ALA A 1 227 ? -11.215 24.646 128.660 1.00 46.94 227 ALA A CA 1
ATOM 1782 C C . ALA A 1 227 ? -11.273 23.703 129.884 1.00 46.94 227 ALA A C 1
ATOM 1784 O O . ALA A 1 227 ? -11.333 24.173 131.022 1.00 46.94 227 ALA A O 1
ATOM 1785 N N . GLU A 1 228 ? -11.192 22.382 129.680 1.00 47.09 228 GLU A N 1
ATOM 1786 C CA . GLU A 1 228 ? -11.099 21.404 130.776 1.00 47.09 228 GLU A CA 1
ATOM 1787 C C . GLU A 1 228 ? -9.682 21.292 131.373 1.00 47.09 228 GLU A C 1
ATOM 1789 O O . GLU A 1 228 ? -9.544 21.135 132.589 1.00 47.09 228 GLU A O 1
ATOM 1794 N N . SER A 1 229 ? -8.621 21.451 130.572 1.00 50.97 229 SER A N 1
ATOM 1795 C CA . SER A 1 229 ? -7.234 21.402 131.072 1.00 50.97 229 SER A CA 1
ATOM 1796 C C . SER A 1 229 ? -6.847 22.639 131.890 1.00 50.97 229 SER A C 1
ATOM 1798 O O . SER A 1 229 ? -6.133 22.508 132.886 1.00 50.97 229 SER A O 1
ATOM 1800 N N . ASP A 1 230 ? -7.390 23.818 131.572 1.00 44.25 230 ASP A N 1
ATOM 1801 C CA . ASP A 1 230 ? -7.202 25.017 132.402 1.00 44.25 230 ASP A CA 1
ATOM 1802 C C . ASP A 1 230 ? -8.015 24.958 133.712 1.00 44.25 230 ASP A C 1
ATOM 1804 O O . ASP A 1 230 ? -7.658 25.600 134.706 1.00 44.25 230 ASP A O 1
ATOM 1808 N N . SER A 1 231 ? -9.071 24.134 133.770 1.00 50.25 231 SER A N 1
ATOM 1809 C CA . SER A 1 231 ? -9.832 23.884 135.002 1.00 50.25 231 SER A CA 1
ATOM 1810 C C . SER A 1 231 ? -9.061 23.017 136.008 1.00 50.25 231 SER A C 1
ATOM 1812 O O . SER A 1 231 ? -9.242 23.185 137.215 1.00 50.25 231 SER A O 1
ATOM 1814 N N . TRP A 1 232 ? -8.186 22.113 135.556 1.00 53.03 232 TRP A N 1
ATOM 1815 C CA . TRP A 1 232 ? -7.410 21.237 136.447 1.00 53.03 232 TRP A CA 1
ATOM 1816 C C . TRP A 1 232 ? -6.236 21.947 137.127 1.00 53.03 232 TRP A C 1
ATOM 1818 O O . TRP A 1 232 ? -5.925 21.638 138.277 1.00 53.03 232 TRP A O 1
ATOM 1828 N N . PHE A 1 233 ? -5.631 22.951 136.485 1.00 50.06 233 PHE A N 1
ATOM 1829 C CA . PHE A 1 233 ? -4.554 23.728 137.111 1.00 50.06 233 PHE A CA 1
ATOM 1830 C C . PHE A 1 233 ? -5.029 24.648 138.247 1.00 50.06 233 PHE A C 1
ATOM 1832 O O . PHE A 1 233 ? -4.222 25.014 139.099 1.00 50.06 233 PHE A O 1
ATOM 1839 N N . ARG A 1 234 ? -6.322 25.000 138.320 1.00 51.88 234 ARG A N 1
ATOM 1840 C CA . ARG A 1 234 ? -6.846 25.812 139.437 1.00 51.88 234 ARG A CA 1
ATOM 1841 C C . ARG A 1 234 ? -7.214 25.010 140.685 1.00 51.88 234 ARG A C 1
ATOM 1843 O O . ARG A 1 234 ? -7.240 25.588 141.764 1.00 51.88 234 ARG A O 1
ATOM 1850 N N . ILE A 1 235 ? -7.499 23.712 140.574 1.00 55.47 235 ILE A N 1
ATOM 1851 C CA . ILE A 1 235 ? -8.013 22.922 141.712 1.00 55.47 235 ILE A CA 1
ATOM 1852 C C . ILE A 1 235 ? -6.873 22.362 142.581 1.00 55.47 235 ILE A C 1
ATOM 1854 O O . ILE A 1 235 ? -7.035 22.178 143.787 1.00 55.47 235 ILE A O 1
ATOM 1858 N N . SER A 1 236 ? -5.679 22.169 142.022 1.00 49.12 236 SER A N 1
ATOM 1859 C CA . SER A 1 236 ? -4.517 21.643 142.751 1.00 49.12 236 SER A CA 1
ATOM 1860 C C . SER A 1 236 ? -3.778 22.677 143.618 1.00 49.12 236 SER A C 1
ATOM 1862 O O . SER A 1 236 ? -2.882 22.291 144.364 1.00 49.12 236 SER A O 1
ATOM 1864 N N . SER A 1 237 ? -4.174 23.960 143.619 1.00 52.41 237 SER A N 1
ATOM 1865 C CA . SER A 1 237 ? -3.577 24.985 144.498 1.00 52.41 237 SER A CA 1
ATOM 1866 C C . SER A 1 237 ? -4.279 25.159 145.857 1.00 52.41 237 SER A C 1
ATOM 1868 O O . SER A 1 237 ? -3.946 26.096 146.583 1.00 52.41 237 SER A O 1
ATOM 1870 N N . SER A 1 238 ? -5.256 24.316 146.218 1.00 52.78 238 SER A N 1
ATOM 1871 C CA . SER A 1 238 ? -6.084 24.523 147.425 1.00 52.78 238 SER A CA 1
ATOM 1872 C C . SER A 1 238 ? -6.096 23.374 148.440 1.00 52.78 238 SER A C 1
ATOM 1874 O O . SER A 1 238 ? -6.883 23.425 149.379 1.00 52.78 238 SER A O 1
ATOM 1876 N N . ILE A 1 239 ? -5.232 22.357 148.319 1.00 53.66 239 ILE A N 1
ATOM 1877 C CA . ILE A 1 239 ? -5.167 21.250 149.295 1.00 53.66 239 ILE A CA 1
ATOM 1878 C C . ILE A 1 239 ? -3.706 20.945 149.661 1.00 53.66 239 ILE A C 1
ATOM 1880 O O . ILE A 1 239 ? -3.099 20.013 149.143 1.00 53.66 239 ILE A O 1
ATOM 1884 N N . SER A 1 240 ? -3.130 21.790 150.523 1.00 49.19 240 SER A N 1
ATOM 1885 C CA . SER A 1 240 ? -2.093 21.480 151.531 1.00 49.19 240 SER A CA 1
ATOM 1886 C C . SER A 1 240 ? -1.802 22.748 152.351 1.00 49.19 240 SER A C 1
ATOM 1888 O O . SER A 1 240 ? -0.808 23.439 152.133 1.00 49.19 240 SER A O 1
ATOM 1890 N N . GLN A 1 241 ? -2.714 23.060 153.272 1.00 41.94 241 GLN A N 1
ATOM 1891 C CA . GLN A 1 241 ? -2.431 23.705 154.557 1.00 41.94 241 GLN A CA 1
ATOM 1892 C C . GLN A 1 241 ? -3.134 22.884 155.633 1.00 41.94 241 GLN A C 1
ATOM 1894 O O . GLN A 1 241 ? -4.256 22.408 155.340 1.00 41.94 241 GLN A O 1
#

Secondary structure (DSSP, 8-state):
---SSSSS--------------------TTS-----HHHHHHHHHHHTTSS-HHHHH---S--HHHHHHHHHHHHHHHHHHHHHHHHHHHHHHHHHHHHHHH-HHHHHHHHHHHHHHHHHHHHHHHHHHHHHHHHHS-STTT-----GGGHHHHHHHHHHHHHHHHHHHHHHHHHHHS--HHHHHHHHHHHHHHHHHHHHHHHHHHHHHHHHHHHHHHHHHHHHHHHHHHHHHHHTTSS--

Sequence (241 aa):
MAAWGLLRKQRRAPLEERRTVCGTAGSNPWDPVQVTAAGLMLSRGLSSGALSQDTLDRCPKPAPCFVRFSETEQIANLQAEISQLNLEIEILKMEKDTADITNPFYLTQKSQALQAMNRHLEAVLKDKRALRQRLVKPLYEESLPIEAVFHRYVVEVLGLAMAFIEKLESHLATVRSIPDLPVAIKNMDSALAKMDLLVAETEDLANQILEWKEKQKETLNNSQTTAESDSWFRISSSISQ

Radius of gyration: 76.75 Å; chains: 1; bounding box: 106×39×239 Å

Foldseek 3Di:
DDDDDPPPDDDDDDDDDDDPDDDDPDDDPPDDDDCPPVNVVVVVCCVVVVDPPVNVVPDPDPDPVVVVVVVVVVVVVVVVVVVVVVVVVVVVVVCVVCCCPPPVVNVVVVVVVVVVVVVVVVVVVVVVVVVCVVVVVDVPVPDDPDDPVCPVVVVVVVVVVVVVVVVVVVVVVVVVVPPPPVVVVVVVVVVVVVVVVVVVVVVVVVVVVVVVVVVVVVVVVVVVVVVVVVVVVVPVVPPDD